Protein AF-A0A914UFA6-F1 (afdb_monomer)

Sequence (244 aa):
MPTHGAMTLAIFHFYELNVLPPEALELIQKAWDRTQDENEIMVDSRSFKIKRHELLQFSELQWLGDEVVDFYLNLIVKRSMNDDSNLPKIFAFPMVFFANLCSGGYEKVKRYTRKEDVFKKEIWLVPILRQKHWTLVTVDFRNQQIDYCDSLMGEYKEVFEILLSYMSSEFKDKKNEDFEINGWTFQHKKNIPTQLNGSDCGIFVCKYAEYVSRRAEFDFDQQDMPHFRKEMVWEILQQRLMNE

Structure (mmCIF, N/CA/C/O backbone):
data_AF-A0A914UFA6-F1
#
_entry.id   AF-A0A914UFA6-F1
#
loop_
_atom_site.group_PDB
_atom_site.id
_atom_site.type_symbol
_atom_site.label_atom_id
_atom_site.label_alt_id
_atom_site.label_comp_id
_atom_site.label_asym_id
_atom_site.label_entity_id
_atom_site.label_seq_id
_atom_site.pdbx_PDB_ins_code
_atom_site.Cartn_x
_atom_site.Cartn_y
_atom_site.Cartn_z
_atom_site.occupancy
_atom_site.B_iso_or_equiv
_atom_site.auth_seq_id
_atom_site.auth_comp_id
_atom_site.auth_asym_id
_atom_site.auth_atom_id
_atom_site.pdbx_PDB_model_num
ATOM 1 N N . MET A 1 1 ? -35.095 -35.020 12.149 1.00 34.06 1 MET A N 1
ATOM 2 C CA . MET A 1 1 ? -33.696 -34.589 11.963 1.00 34.06 1 MET A CA 1
ATOM 3 C C . MET A 1 1 ? -33.442 -34.449 10.471 1.00 34.06 1 MET A C 1
ATOM 5 O O . MET A 1 1 ? -33.487 -35.469 9.796 1.00 34.06 1 MET A O 1
ATOM 9 N N . PRO A 1 2 ? -33.238 -33.241 9.932 1.00 33.75 2 PRO A N 1
ATOM 10 C CA . PRO A 1 2 ? -32.627 -33.068 8.624 1.00 33.75 2 PRO A CA 1
ATOM 11 C C . PRO A 1 2 ? -31.130 -32.803 8.815 1.00 33.75 2 PRO A C 1
ATOM 13 O O . PRO A 1 2 ? -30.720 -31.896 9.541 1.00 33.75 2 PRO A O 1
ATOM 16 N N . THR A 1 3 ? -30.319 -33.650 8.197 1.00 33.78 3 THR A N 1
ATOM 17 C CA . THR A 1 3 ? -28.866 -33.527 8.112 1.00 33.78 3 THR A CA 1
ATOM 18 C C . THR A 1 3 ? -28.495 -32.246 7.375 1.00 33.78 3 THR A C 1
ATOM 20 O O . THR A 1 3 ? -29.018 -31.970 6.296 1.00 33.78 3 THR A O 1
ATOM 23 N N . HIS A 1 4 ? -27.604 -31.466 7.985 1.00 39.00 4 HIS A N 1
ATOM 24 C CA . HIS A 1 4 ? -27.055 -30.238 7.429 1.00 39.00 4 HIS A CA 1
ATOM 25 C C . HIS A 1 4 ? -26.333 -30.550 6.116 1.00 39.00 4 HIS A C 1
ATOM 27 O O . HIS A 1 4 ? -25.342 -31.280 6.105 1.00 39.00 4 HIS A O 1
ATOM 33 N N . GLY A 1 5 ? -26.842 -30.000 5.014 1.00 33.12 5 GLY A N 1
ATOM 34 C CA . GLY A 1 5 ? -26.087 -29.906 3.776 1.00 33.12 5 GLY A CA 1
ATOM 35 C C . GLY A 1 5 ? -24.907 -28.974 4.014 1.00 33.12 5 GLY A C 1
ATOM 36 O O . GLY A 1 5 ? -25.098 -27.793 4.297 1.00 33.12 5 GLY A O 1
ATOM 37 N N . ALA A 1 6 ? -23.696 -29.516 3.944 1.00 37.22 6 ALA A N 1
ATOM 38 C CA . ALA A 1 6 ? -22.494 -28.713 3.848 1.00 37.22 6 ALA A CA 1
ATOM 39 C C . ALA A 1 6 ? -22.600 -27.880 2.563 1.00 37.22 6 ALA A C 1
ATOM 41 O O . ALA A 1 6 ? -22.587 -28.431 1.463 1.00 37.22 6 ALA A O 1
ATOM 42 N N . MET A 1 7 ? -22.747 -26.560 2.700 1.00 33.81 7 MET A N 1
ATOM 43 C CA . MET A 1 7 ? -22.453 -25.650 1.601 1.00 33.81 7 MET A CA 1
ATOM 44 C C . MET A 1 7 ? -20.961 -25.780 1.323 1.00 33.81 7 MET A C 1
ATOM 46 O O . MET A 1 7 ? -20.130 -25.276 2.075 1.00 33.81 7 MET A O 1
ATOM 50 N N . THR A 1 8 ? -20.617 -26.502 0.264 1.00 31.98 8 THR A N 1
ATOM 51 C CA . THR A 1 8 ? -19.299 -26.415 -0.347 1.00 31.98 8 THR A CA 1
ATOM 52 C C . THR A 1 8 ? -19.130 -24.965 -0.789 1.00 31.98 8 THR A C 1
ATOM 54 O O . THR A 1 8 ? -19.770 -24.536 -1.749 1.00 31.98 8 THR A O 1
ATOM 57 N N . LEU A 1 9 ? -18.333 -24.186 -0.050 1.00 36.31 9 LEU A N 1
ATOM 58 C CA . LEU A 1 9 ? -17.834 -22.912 -0.550 1.00 36.31 9 LEU A CA 1
ATOM 59 C C . LEU A 1 9 ? -17.125 -23.221 -1.866 1.00 36.31 9 LEU A C 1
ATOM 61 O O . LEU A 1 9 ? -16.133 -23.950 -1.884 1.00 36.31 9 LEU A O 1
ATOM 65 N N . ALA A 1 10 ? -17.677 -22.725 -2.970 1.00 32.66 10 ALA A N 1
ATOM 66 C CA . ALA A 1 10 ? -16.970 -22.720 -4.233 1.00 32.66 10 ALA A CA 1
ATOM 67 C C . ALA A 1 10 ? -15.665 -21.948 -4.008 1.00 32.66 10 ALA A C 1
ATOM 69 O O . ALA A 1 10 ? -15.689 -20.768 -3.658 1.00 32.66 10 ALA A O 1
ATOM 70 N N . ILE A 1 11 ? -14.539 -22.643 -4.149 1.00 36.78 11 ILE A N 1
ATOM 71 C CA . ILE A 1 11 ? -13.219 -22.026 -4.194 1.00 36.78 11 ILE A CA 1
ATOM 72 C C . ILE A 1 11 ? -13.188 -21.254 -5.511 1.00 36.78 11 ILE A C 1
ATOM 74 O O . ILE A 1 11 ? -12.950 -21.833 -6.569 1.00 36.78 11 ILE A O 1
ATOM 78 N N . PHE A 1 12 ? -13.501 -19.964 -5.463 1.00 34.88 12 PHE A N 1
ATOM 79 C CA . PHE A 1 12 ? -13.221 -19.070 -6.575 1.00 34.88 12 PHE A CA 1
ATOM 80 C C . PHE A 1 12 ? -11.697 -18.942 -6.658 1.00 34.88 12 PHE A C 1
ATOM 82 O O . PHE A 1 12 ? -11.100 -18.251 -5.839 1.00 34.88 12 PHE A O 1
ATOM 89 N N . HIS A 1 13 ? -11.069 -19.665 -7.594 1.00 39.22 13 HIS A N 1
ATOM 90 C CA . HIS A 1 13 ? -9.728 -19.309 -8.062 1.00 39.22 13 HIS A CA 1
ATOM 91 C C . HIS A 1 13 ? -9.869 -17.923 -8.684 1.00 39.22 13 HIS A C 1
ATOM 93 O O . HIS A 1 13 ? -10.661 -17.735 -9.610 1.00 39.22 13 HIS A O 1
ATOM 99 N N . PHE A 1 14 ? -9.223 -16.943 -8.072 1.00 52.16 14 PHE A N 1
ATOM 100 C CA . PHE A 1 14 ? -9.382 -15.549 -8.418 1.00 52.16 14 PHE A CA 1
ATOM 101 C C . PHE A 1 14 ? -8.561 -15.184 -9.661 1.00 52.16 14 PHE A C 1
ATOM 103 O O . PHE A 1 14 ? -8.928 -14.217 -10.322 1.00 52.16 14 PHE A O 1
ATOM 110 N N . TYR A 1 15 ? -7.561 -15.975 -10.070 1.00 53.72 15 TYR A N 1
ATOM 111 C CA . TYR A 1 15 ? -6.794 -15.692 -11.287 1.00 53.72 15 TYR A CA 1
ATOM 112 C C . TYR A 1 15 ? -6.348 -16.950 -12.059 1.00 53.72 15 TYR A C 1
ATOM 114 O O . TYR A 1 15 ? -5.509 -17.721 -11.607 1.00 53.72 15 TYR A O 1
ATOM 122 N N . GLU A 1 16 ? -6.808 -17.099 -13.306 1.00 62.47 16 GLU A N 1
ATOM 123 C CA . GLU A 1 16 ? -5.859 -17.466 -14.365 1.00 62.47 16 GLU A CA 1
ATOM 124 C 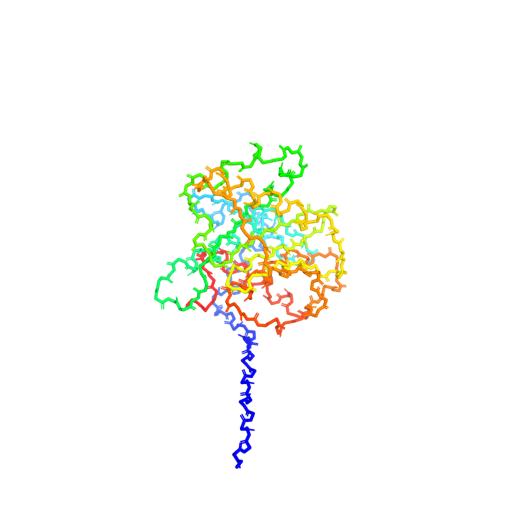C . GLU A 1 16 ? -5.045 -16.196 -14.640 1.00 62.47 16 GLU A C 1
ATOM 126 O O . GLU A 1 16 ? -5.642 -15.123 -14.752 1.00 62.47 16 GLU A O 1
ATOM 131 N N . LEU A 1 17 ? -3.707 -16.279 -14.698 1.00 71.81 17 LEU A N 1
ATOM 132 C CA . LEU A 1 17 ? -2.867 -15.114 -15.001 1.00 71.81 17 LEU A CA 1
ATOM 133 C C . LEU A 1 17 ? -3.447 -14.349 -16.188 1.00 71.81 17 LEU A C 1
ATOM 135 O O . LEU A 1 17 ? -3.697 -14.920 -17.253 1.00 71.81 17 LEU A O 1
ATOM 139 N N . ASN A 1 18 ? -3.643 -13.053 -15.991 1.00 80.38 18 ASN A N 1
ATOM 140 C CA . ASN A 1 18 ? -4.201 -12.195 -17.009 1.00 80.38 18 ASN A CA 1
ATOM 141 C C . ASN A 1 18 ? -3.427 -12.316 -18.311 1.00 80.38 18 ASN A C 1
ATOM 143 O O . ASN A 1 18 ? -2.214 -12.124 -18.366 1.00 80.38 18 ASN A O 1
ATOM 147 N N . VAL A 1 19 ? -4.130 -12.559 -19.408 1.00 86.31 19 VAL A N 1
ATOM 148 C CA . VAL A 1 19 ? -3.485 -12.481 -20.712 1.00 86.31 19 VAL A CA 1
ATOM 149 C C . VAL A 1 19 ? -3.262 -11.006 -21.027 1.00 86.31 19 VAL A C 1
ATOM 151 O O . VAL A 1 19 ? -4.214 -10.260 -21.258 1.00 86.31 19 VAL A O 1
ATOM 154 N N . LEU A 1 20 ? -1.996 -10.581 -21.025 1.00 89.12 20 LEU A N 1
ATOM 155 C CA . LEU A 1 20 ? -1.634 -9.226 -21.433 1.00 89.12 20 LEU A CA 1
ATOM 156 C C . LEU A 1 20 ? -2.132 -8.976 -22.863 1.00 89.12 20 LEU A C 1
ATOM 158 O O . LEU A 1 20 ? -1.935 -9.837 -23.730 1.00 89.12 20 LEU A O 1
ATOM 162 N N . PRO A 1 21 ? -2.749 -7.815 -23.140 1.00 88.81 21 PRO A N 1
ATOM 163 C CA . PRO A 1 21 ? -3.240 -7.533 -24.477 1.00 88.81 21 PRO A CA 1
ATOM 164 C C . PRO A 1 21 ? -2.067 -7.433 -25.469 1.00 88.81 21 PRO A C 1
ATOM 166 O O . PRO A 1 21 ? -0.945 -7.115 -25.058 1.00 88.81 21 PRO A O 1
ATOM 169 N N . PRO A 1 22 ? -2.281 -7.701 -26.770 1.00 87.44 22 PRO A N 1
ATOM 170 C CA . PRO A 1 22 ? -1.200 -7.768 -27.758 1.00 87.44 22 PRO A CA 1
ATOM 171 C C . PRO A 1 22 ? -0.291 -6.529 -27.782 1.00 87.44 22 PRO A C 1
ATOM 173 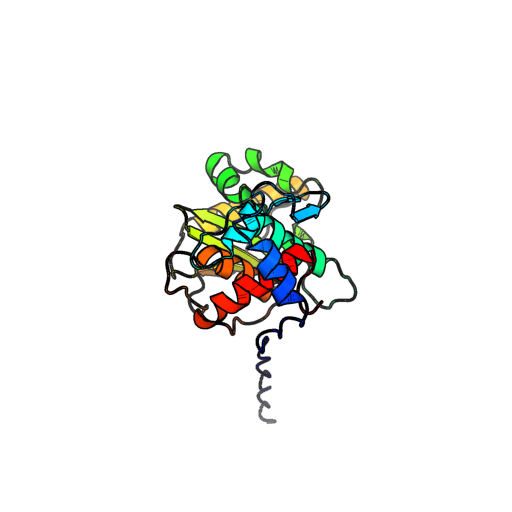O O . PRO A 1 22 ? 0.924 -6.651 -27.936 1.00 87.44 22 PRO A O 1
ATOM 176 N N . GLU A 1 23 ? -0.860 -5.342 -27.572 1.00 89.19 23 GLU A N 1
ATOM 177 C CA . GLU A 1 23 ? -0.146 -4.066 -27.524 1.00 89.19 23 GLU A CA 1
ATOM 178 C C . GLU A 1 23 ? 0.699 -3.862 -26.254 1.00 89.19 23 GLU A C 1
ATOM 180 O O . GLU A 1 23 ? 1.584 -3.002 -26.229 1.00 89.19 23 GLU A O 1
ATOM 185 N N . ALA A 1 24 ? 0.465 -4.641 -25.191 1.00 92.88 24 ALA A N 1
ATOM 186 C CA . ALA A 1 24 ? 1.153 -4.459 -23.917 1.00 92.88 24 ALA A CA 1
ATOM 187 C C . ALA A 1 24 ? 2.659 -4.668 -24.042 1.00 92.88 24 ALA A C 1
ATOM 189 O O . ALA A 1 24 ? 3.437 -3.902 -23.477 1.00 92.88 24 ALA A O 1
ATOM 190 N N . LEU A 1 25 ? 3.078 -5.679 -24.807 1.00 91.00 25 LEU A N 1
ATOM 191 C CA . LEU A 1 25 ? 4.492 -6.004 -24.973 1.00 91.00 25 LEU A CA 1
ATOM 192 C C . LEU A 1 25 ? 5.270 -4.849 -25.607 1.00 91.00 25 LEU A C 1
ATOM 194 O O . LEU A 1 25 ? 6.371 -4.547 -25.153 1.00 91.00 25 LEU A O 1
ATOM 198 N N . GLU A 1 26 ? 4.693 -4.174 -26.603 1.00 93.56 26 GLU A N 1
ATOM 199 C CA . GLU A 1 26 ? 5.330 -3.025 -27.250 1.00 93.56 26 GLU A CA 1
ATOM 200 C C . GLU A 1 26 ? 5.464 -1.844 -26.278 1.00 93.56 26 GLU A C 1
ATOM 202 O O . GLU A 1 26 ? 6.522 -1.218 -26.199 1.00 93.56 26 GLU A O 1
ATOM 207 N N . LEU A 1 27 ? 4.419 -1.557 -25.496 1.00 94.44 27 LEU A N 1
ATOM 208 C CA . LEU A 1 27 ? 4.446 -0.490 -24.492 1.00 94.44 27 LEU A CA 1
ATOM 209 C C . LEU A 1 27 ? 5.474 -0.760 -23.389 1.00 94.44 27 LEU A C 1
ATOM 211 O O . LEU A 1 27 ? 6.229 0.138 -23.022 1.00 94.44 27 LEU A O 1
ATOM 215 N N . ILE A 1 28 ? 5.539 -1.998 -22.897 1.00 95.38 28 ILE A N 1
ATOM 216 C CA . ILE A 1 28 ? 6.499 -2.412 -21.869 1.00 95.38 28 ILE A CA 1
ATOM 217 C C . ILE A 1 28 ? 7.928 -2.333 -22.414 1.00 95.38 28 ILE A C 1
ATOM 219 O O . ILE A 1 28 ? 8.806 -1.795 -21.745 1.00 95.38 28 ILE A O 1
ATOM 223 N N . GLN A 1 29 ? 8.170 -2.812 -23.638 1.00 94.31 29 GLN A N 1
ATOM 224 C CA . GLN A 1 29 ? 9.483 -2.705 -24.282 1.00 94.31 29 GLN A CA 1
ATOM 225 C C . GLN A 1 29 ? 9.913 -1.250 -24.436 1.00 94.31 29 GLN A C 1
ATOM 227 O O . GLN A 1 29 ? 11.046 -0.918 -24.096 1.00 94.31 29 GLN A O 1
ATOM 232 N N . LYS A 1 30 ? 9.002 -0.372 -24.875 1.00 95.00 30 LYS A N 1
ATOM 233 C CA . LYS A 1 30 ? 9.269 1.067 -24.934 1.00 95.00 30 LYS A CA 1
ATOM 234 C C . LYS A 1 30 ? 9.588 1.619 -23.558 1.00 95.00 30 LYS A C 1
ATOM 236 O O . LYS A 1 30 ? 10.552 2.358 -23.451 1.00 95.00 30 LYS A O 1
ATOM 241 N N . ALA A 1 31 ? 8.830 1.272 -22.517 1.00 95.38 31 ALA A N 1
ATOM 242 C CA . ALA A 1 31 ? 9.068 1.736 -21.149 1.00 95.38 31 ALA A CA 1
ATOM 243 C C . ALA A 1 31 ? 10.414 1.259 -20.575 1.00 95.38 31 ALA A C 1
ATOM 245 O O . ALA A 1 31 ? 11.058 1.999 -19.835 1.00 95.38 31 ALA A O 1
ATOM 246 N N . TRP A 1 32 ? 10.867 0.063 -20.954 1.00 95.62 32 TRP A N 1
ATOM 247 C CA . TRP A 1 32 ? 12.132 -0.526 -20.508 1.00 95.62 32 TRP A CA 1
ATOM 248 C C . TRP A 1 32 ? 13.333 -0.241 -21.415 1.00 95.62 32 TRP A C 1
ATOM 250 O O . TRP A 1 32 ? 14.420 -0.773 -21.173 1.00 95.62 32 TRP A O 1
ATOM 260 N N . ASP A 1 33 ? 13.176 0.602 -22.435 1.00 95.50 33 ASP A N 1
ATOM 261 C CA . ASP A 1 33 ? 14.285 1.006 -23.292 1.00 95.50 33 ASP A CA 1
ATOM 262 C C . ASP A 1 33 ? 15.265 1.911 -22.526 1.00 95.50 33 ASP A C 1
ATOM 264 O O . ASP A 1 33 ? 15.040 3.108 -22.342 1.00 95.50 33 ASP A O 1
ATOM 268 N N . ARG A 1 34 ? 16.382 1.314 -22.096 1.00 94.12 34 ARG A N 1
ATOM 269 C CA . ARG A 1 34 ? 17.484 1.975 -21.376 1.00 94.12 34 ARG A CA 1
ATOM 270 C C . ARG A 1 34 ? 18.299 2.937 -22.249 1.00 94.12 34 ARG A C 1
ATOM 272 O O . ARG A 1 34 ? 19.211 3.577 -21.740 1.00 94.12 34 ARG A O 1
ATOM 279 N N . THR A 1 35 ? 18.028 3.008 -23.553 1.00 96.56 35 THR A N 1
ATOM 280 C CA . THR A 1 35 ? 18.690 3.963 -24.457 1.00 96.56 35 THR A CA 1
ATOM 281 C C . THR A 1 35 ? 17.990 5.324 -24.500 1.00 96.56 35 THR A C 1
ATOM 283 O O . THR A 1 35 ? 18.579 6.291 -24.983 1.00 96.56 35 THR A O 1
ATOM 286 N N . GLN A 1 36 ? 16.762 5.410 -23.979 1.00 97.00 36 GLN A N 1
ATOM 287 C CA . GLN A 1 36 ? 15.980 6.645 -23.888 1.00 97.00 36 GLN A CA 1
ATOM 288 C C . GLN A 1 36 ? 16.267 7.410 -22.584 1.00 97.00 36 GLN A C 1
ATOM 290 O O . GLN A 1 36 ? 16.898 6.889 -21.665 1.00 97.00 36 GLN A O 1
ATOM 295 N N . ASP A 1 37 ? 15.777 8.651 -22.488 1.00 97.25 37 ASP A N 1
ATOM 296 C CA . ASP A 1 37 ? 15.926 9.478 -21.284 1.00 97.25 37 ASP A CA 1
ATOM 297 C C . ASP A 1 37 ? 15.161 8.879 -20.093 1.00 97.25 37 ASP A C 1
ATOM 299 O O . ASP A 1 37 ? 13.931 8.801 -20.086 1.00 97.25 37 ASP A O 1
ATOM 303 N N . GLU A 1 38 ? 15.894 8.486 -19.052 1.00 96.25 38 GLU A N 1
ATOM 304 C CA . GLU A 1 38 ? 15.333 7.944 -17.812 1.00 96.25 38 GLU A CA 1
ATOM 305 C C . GLU A 1 38 ? 14.451 8.954 -17.049 1.00 96.25 38 GLU A C 1
ATOM 307 O O . GLU A 1 38 ? 13.616 8.551 -16.237 1.00 96.25 38 GLU A O 1
ATOM 312 N N . ASN A 1 39 ? 14.589 10.259 -17.318 1.00 96.88 39 ASN A N 1
ATOM 313 C CA . ASN A 1 39 ? 13.777 11.312 -16.701 1.00 96.88 39 ASN A CA 1
ATOM 314 C C . ASN A 1 39 ? 12.499 11.654 -17.477 1.00 96.88 39 ASN A C 1
ATOM 316 O O . ASN A 1 39 ? 11.726 12.501 -17.016 1.00 96.88 39 ASN A O 1
ATOM 320 N N . GLU A 1 40 ? 12.267 11.022 -18.629 1.00 97.50 40 GLU A N 1
ATOM 321 C CA . GLU A 1 40 ? 11.051 11.208 -19.415 1.00 97.50 40 GLU A CA 1
ATOM 322 C C . GLU A 1 40 ? 9.818 10.841 -18.584 1.00 97.50 40 GLU A C 1
ATOM 324 O O . GLU A 1 40 ? 9.745 9.747 -18.027 1.00 97.50 40 GLU A O 1
ATOM 329 N N . ILE A 1 41 ? 8.839 11.748 -18.511 1.00 97.19 41 ILE A N 1
ATOM 330 C CA . ILE A 1 41 ? 7.568 11.500 -17.824 1.00 97.19 41 ILE A CA 1
ATOM 331 C C . ILE A 1 41 ? 6.730 10.555 -18.689 1.00 97.19 41 ILE A C 1
ATOM 333 O O . ILE A 1 41 ? 6.228 10.947 -19.739 1.00 97.19 41 ILE A O 1
ATOM 337 N N . MET A 1 42 ? 6.556 9.324 -18.215 1.00 97.25 42 MET A N 1
ATOM 338 C CA . MET A 1 42 ? 5.791 8.273 -18.891 1.00 97.25 42 MET A CA 1
ATOM 339 C C . MET A 1 42 ? 4.309 8.319 -18.511 1.00 97.25 42 MET A C 1
ATOM 341 O O . MET A 1 42 ? 3.444 7.968 -19.309 1.00 97.25 42 MET A O 1
ATOM 345 N N . VAL A 1 43 ? 4.015 8.767 -17.288 1.00 96.81 43 VAL A N 1
ATOM 346 C CA . VAL A 1 43 ? 2.659 8.975 -16.777 1.00 96.81 43 VAL A CA 1
ATOM 347 C C . VAL A 1 43 ? 2.608 10.315 -16.060 1.00 96.81 43 VAL A C 1
ATOM 349 O O . VAL A 1 43 ? 3.324 10.526 -15.084 1.00 96.81 43 VAL A O 1
ATOM 352 N N . ASP A 1 44 ? 1.723 11.203 -16.509 1.00 94.94 44 ASP A N 1
ATOM 353 C CA . ASP A 1 44 ? 1.384 12.439 -15.799 1.00 94.94 44 ASP A CA 1
ATOM 354 C C . ASP A 1 44 ? -0.069 12.345 -15.324 1.00 94.94 44 ASP A C 1
ATOM 356 O O . ASP A 1 44 ? -1.020 12.463 -16.102 1.00 94.94 44 ASP A O 1
ATOM 360 N N . SER A 1 45 ? -0.239 12.068 -14.033 1.00 89.12 45 SER A N 1
ATOM 361 C CA . SER A 1 45 ? -1.531 12.128 -13.357 1.00 89.12 45 SER A CA 1
ATOM 362 C C . SER A 1 45 ? -1.570 13.370 -12.464 1.00 89.12 45 SER A C 1
ATOM 364 O O . SER A 1 45 ? -0.538 13.899 -12.061 1.00 89.12 45 SER A O 1
ATOM 366 N N . ARG A 1 46 ? -2.765 13.824 -12.060 1.00 82.25 46 ARG A N 1
ATOM 367 C CA . ARG A 1 46 ? -2.914 15.031 -11.215 1.00 82.25 46 ARG A CA 1
ATOM 368 C C . ARG A 1 46 ? -2.077 15.013 -9.924 1.00 82.25 46 ARG A C 1
ATOM 370 O O . ARG A 1 46 ? -1.888 16.072 -9.331 1.00 82.25 46 ARG A O 1
ATOM 377 N N . SER A 1 47 ? -1.654 13.843 -9.443 1.00 87.06 47 SER A N 1
ATOM 378 C CA . SER A 1 47 ? -0.949 13.686 -8.164 1.00 87.06 47 SER A CA 1
ATOM 379 C C . SER A 1 47 ? 0.369 12.914 -8.248 1.00 87.06 47 SER A C 1
ATOM 381 O O . SER A 1 47 ? 1.097 12.920 -7.263 1.00 87.06 47 SER A O 1
ATOM 383 N N . PHE A 1 48 ? 0.698 12.311 -9.394 1.00 92.00 48 PHE A N 1
ATOM 384 C CA . PHE A 1 48 ? 1.898 11.487 -9.580 1.00 92.00 48 PHE A CA 1
ATOM 385 C C . PHE A 1 48 ? 2.506 11.715 -10.954 1.00 92.00 48 PHE A C 1
ATOM 387 O O . PHE A 1 48 ? 1.763 11.857 -11.931 1.00 92.00 48 PHE A O 1
ATOM 394 N N . LYS A 1 49 ? 3.838 11.684 -11.025 1.00 95.56 49 LYS A N 1
ATOM 395 C CA . LYS A 1 49 ? 4.592 11.811 -12.270 1.00 95.56 49 LYS A CA 1
ATOM 396 C C . LYS A 1 49 ? 5.583 10.665 -12.374 1.00 95.56 49 LYS A C 1
ATOM 398 O O . LYS A 1 49 ? 6.735 10.811 -11.991 1.00 95.56 49 LYS A O 1
ATOM 403 N N . ILE A 1 50 ? 5.131 9.551 -12.937 1.00 97.44 50 ILE A N 1
ATOM 404 C CA . ILE A 1 50 ? 5.980 8.374 -13.117 1.00 97.44 50 ILE A CA 1
ATOM 405 C C . ILE A 1 50 ? 6.867 8.616 -14.328 1.00 97.44 50 ILE A C 1
ATOM 407 O O . ILE A 1 50 ? 6.360 8.800 -15.441 1.00 97.44 50 ILE A O 1
ATOM 411 N N . LYS A 1 51 ? 8.182 8.621 -14.129 1.00 97.31 51 LYS A N 1
ATOM 412 C CA . LYS A 1 51 ? 9.141 8.691 -15.224 1.00 97.31 51 LYS A CA 1
ATOM 413 C C . LYS A 1 51 ? 9.570 7.290 -15.651 1.00 97.31 51 LYS A C 1
ATOM 415 O O . LYS A 1 51 ? 9.141 6.254 -15.135 1.00 97.31 51 LYS A O 1
ATOM 420 N N . ARG A 1 52 ? 10.411 7.252 -16.675 1.00 97.44 52 ARG A N 1
ATOM 421 C CA . ARG A 1 52 ? 10.984 6.019 -17.205 1.00 97.44 52 ARG A CA 1
ATOM 422 C C . ARG A 1 52 ? 11.817 5.276 -16.163 1.00 97.44 52 ARG A C 1
ATOM 424 O O . ARG A 1 52 ? 11.732 4.050 -16.104 1.00 97.44 52 ARG A O 1
ATOM 431 N N . HIS A 1 53 ? 12.581 5.982 -15.328 1.00 95.69 53 HIS A N 1
ATOM 432 C CA . HIS A 1 53 ? 13.416 5.347 -14.305 1.00 95.69 53 HIS A CA 1
ATOM 433 C C . HIS A 1 53 ? 12.611 4.506 -13.308 1.00 95.69 53 HIS A C 1
ATOM 435 O O . HIS A 1 53 ? 13.075 3.454 -12.877 1.00 95.69 53 HIS A O 1
ATOM 441 N N . GLU A 1 54 ? 11.398 4.928 -12.959 1.00 96.62 54 GLU A N 1
ATOM 442 C CA . GLU A 1 54 ? 10.471 4.176 -12.121 1.00 96.62 54 GLU A CA 1
ATOM 443 C C . GLU A 1 54 ? 9.984 2.910 -12.827 1.00 96.62 54 GLU A C 1
ATOM 445 O O . GLU A 1 54 ? 9.990 1.831 -12.239 1.00 96.62 54 GLU A O 1
ATOM 450 N N . LEU A 1 55 ? 9.623 3.002 -14.111 1.00 96.88 55 LEU A N 1
ATOM 451 C CA . LEU A 1 55 ? 9.187 1.832 -14.881 1.00 96.88 55 LEU A CA 1
ATOM 452 C C . LEU A 1 55 ? 10.322 0.822 -15.086 1.00 96.88 55 LEU A C 1
ATOM 454 O O . LEU A 1 55 ? 10.082 -0.387 -15.086 1.00 96.88 55 LEU A O 1
ATOM 458 N N . LEU A 1 56 ? 11.568 1.288 -15.187 1.00 96.00 56 LEU A N 1
ATOM 459 C CA . LEU A 1 56 ? 12.754 0.433 -15.250 1.00 96.00 56 LEU A CA 1
ATOM 460 C C . LEU A 1 56 ? 12.955 -0.412 -13.978 1.00 96.00 56 LEU A C 1
ATOM 462 O O . LEU A 1 56 ? 13.565 -1.477 -14.069 1.00 96.00 56 LEU A O 1
ATOM 466 N N . GLN A 1 57 ? 12.405 -0.023 -12.823 1.00 94.62 57 GLN A N 1
ATOM 467 C CA . GLN A 1 57 ? 12.451 -0.823 -11.581 1.00 94.62 57 GLN A CA 1
ATOM 468 C C . GLN A 1 57 ? 11.601 -2.100 -11.654 1.00 94.62 57 GLN A C 1
ATOM 470 O O . GLN A 1 57 ? 11.768 -3.025 -10.857 1.00 94.62 57 GLN A O 1
ATOM 475 N N . PHE A 1 58 ? 10.693 -2.183 -12.625 1.00 94.12 58 PHE A N 1
ATOM 476 C CA . PHE A 1 58 ? 9.953 -3.409 -12.895 1.00 94.12 58 PHE A CA 1
ATOM 477 C C . PHE A 1 58 ? 10.753 -4.386 -13.758 1.00 94.12 58 PHE A C 1
ATOM 479 O O . PHE A 1 58 ? 10.454 -5.581 -13.728 1.00 94.12 58 PHE A O 1
ATOM 486 N N . SER A 1 59 ? 11.799 -3.920 -14.455 1.00 89.19 59 SER A N 1
ATOM 487 C CA . SER A 1 59 ? 12.740 -4.813 -15.137 1.00 89.19 59 SER A CA 1
ATOM 488 C C . SER A 1 59 ? 13.512 -5.665 -14.118 1.00 89.19 59 SER A C 1
ATOM 490 O O . SER A 1 59 ? 13.680 -5.281 -12.961 1.00 89.19 59 SER A O 1
ATOM 492 N N . GLU A 1 60 ? 13.902 -6.865 -14.539 1.00 76.94 60 GLU A N 1
ATOM 493 C CA . GLU A 1 60 ? 14.299 -8.002 -13.699 1.00 76.94 60 GLU A CA 1
ATOM 494 C C . GLU A 1 60 ? 15.082 -7.671 -12.410 1.00 76.94 60 GLU A C 1
ATOM 496 O O . GLU A 1 60 ? 16.108 -6.987 -12.413 1.00 76.94 60 GLU A O 1
ATOM 501 N N . LEU A 1 61 ? 14.602 -8.249 -11.299 1.00 80.06 61 LEU A N 1
ATOM 502 C CA . LEU A 1 61 ? 15.233 -8.279 -9.972 1.00 80.06 61 LEU A CA 1
ATOM 503 C C . LEU A 1 61 ? 15.556 -6.912 -9.339 1.00 80.06 61 LEU A C 1
ATOM 505 O O . LEU A 1 61 ? 16.300 -6.867 -8.359 1.00 80.06 61 LEU A O 1
ATOM 509 N N . GLN A 1 62 ? 14.984 -5.814 -9.836 1.00 89.50 62 GLN A N 1
ATOM 510 C CA . GLN A 1 62 ? 15.114 -4.498 -9.209 1.00 89.50 62 GLN A CA 1
ATOM 511 C C . GLN A 1 62 ? 14.085 -4.285 -8.092 1.00 89.50 62 GLN A C 1
ATOM 513 O O . GLN A 1 62 ? 13.001 -4.878 -8.085 1.00 89.50 62 GLN A O 1
ATOM 518 N N . TRP A 1 63 ? 14.447 -3.429 -7.135 1.00 91.44 63 TRP A N 1
ATOM 519 C CA . TRP A 1 63 ? 13.563 -2.993 -6.056 1.00 91.44 63 TRP A CA 1
ATOM 520 C C . TRP A 1 63 ? 12.636 -1.893 -6.539 1.00 91.44 63 TRP A C 1
ATOM 522 O O . TRP A 1 63 ? 13.084 -0.949 -7.188 1.00 91.44 63 TRP A O 1
ATOM 532 N N . LEU A 1 64 ? 11.367 -1.989 -6.154 1.00 94.31 64 LEU A N 1
ATOM 533 C CA . LEU A 1 64 ? 10.419 -0.906 -6.360 1.00 94.31 64 LEU A CA 1
ATOM 534 C C . LEU A 1 64 ? 10.674 0.236 -5.372 1.00 94.31 64 LEU A C 1
ATOM 536 O O . LEU A 1 64 ? 10.862 0.010 -4.171 1.00 94.31 64 LEU A O 1
ATOM 540 N N . GLY A 1 65 ? 10.654 1.456 -5.900 1.00 93.00 65 GLY A N 1
ATOM 541 C CA . GLY A 1 65 ? 10.647 2.697 -5.141 1.00 93.00 65 GLY A CA 1
ATOM 542 C C . GLY A 1 65 ? 9.286 2.999 -4.517 1.00 93.00 65 GLY A C 1
ATOM 543 O O . GLY A 1 65 ? 8.282 2.339 -4.777 1.00 93.00 65 GLY A O 1
ATOM 544 N N . ASP A 1 66 ? 9.265 4.028 -3.681 1.00 92.38 66 ASP A N 1
ATOM 545 C CA . ASP A 1 66 ? 8.068 4.550 -3.026 1.00 92.38 66 ASP A CA 1
ATOM 546 C C . ASP A 1 66 ? 7.023 5.071 -4.018 1.00 92.38 66 ASP A C 1
ATOM 548 O O . ASP A 1 66 ? 5.854 4.706 -3.909 1.00 92.38 66 ASP A O 1
ATOM 552 N N . GLU A 1 67 ? 7.439 5.860 -5.012 1.00 93.50 67 GLU A N 1
ATOM 553 C CA . GLU A 1 67 ? 6.516 6.511 -5.951 1.00 93.50 67 GLU A CA 1
ATOM 554 C C . GLU A 1 67 ? 5.660 5.507 -6.745 1.00 93.50 67 GLU A C 1
ATOM 556 O O . GLU A 1 67 ? 4.457 5.715 -6.913 1.00 93.50 67 GLU A O 1
ATOM 561 N N . VAL A 1 68 ? 6.234 4.374 -7.166 1.00 94.94 68 VAL A N 1
ATOM 562 C CA . VAL A 1 68 ? 5.495 3.338 -7.911 1.00 94.94 68 VAL A CA 1
ATOM 563 C C . VAL A 1 68 ? 4.548 2.532 -7.033 1.00 94.94 68 VAL A C 1
ATOM 565 O O . VAL A 1 68 ? 3.456 2.193 -7.487 1.00 94.94 68 VAL A O 1
ATOM 568 N N . VAL A 1 69 ? 4.929 2.248 -5.783 1.00 97.19 69 VAL A N 1
ATOM 569 C CA . VAL A 1 69 ? 4.054 1.553 -4.828 1.00 97.19 69 VAL A CA 1
ATOM 570 C C . VAL A 1 69 ? 2.868 2.451 -4.483 1.00 97.19 69 VAL A C 1
ATOM 572 O O . VAL A 1 69 ? 1.723 2.020 -4.610 1.00 97.19 69 VAL A O 1
ATOM 575 N N . ASP A 1 70 ? 3.117 3.717 -4.135 1.00 96.88 70 ASP A N 1
ATOM 576 C CA . ASP A 1 70 ? 2.052 4.677 -3.829 1.00 96.88 70 ASP A CA 1
ATOM 577 C C . ASP A 1 70 ? 1.122 4.886 -5.034 1.00 96.88 70 ASP A C 1
ATOM 579 O O . ASP A 1 70 ? -0.104 4.900 -4.874 1.00 96.88 70 ASP A O 1
ATOM 583 N N . PHE A 1 71 ? 1.670 4.995 -6.249 1.00 97.56 71 PHE A N 1
ATOM 584 C CA . PHE A 1 71 ? 0.861 5.124 -7.459 1.00 97.56 71 PHE A CA 1
ATOM 585 C C . PHE A 1 71 ? -0.007 3.887 -7.710 1.00 97.56 71 PHE A C 1
ATOM 587 O O . PHE A 1 71 ? -1.204 4.022 -7.971 1.00 97.56 71 PHE A O 1
ATOM 594 N N . TYR A 1 72 ? 0.552 2.682 -7.570 1.00 98.06 72 TYR A N 1
ATOM 595 C CA . TYR A 1 72 ? -0.192 1.441 -7.774 1.00 98.06 72 TYR A CA 1
ATOM 596 C C . TYR A 1 72 ? -1.339 1.277 -6.769 1.00 98.06 72 TYR A C 1
ATOM 598 O O . TYR A 1 72 ? -2.470 0.965 -7.148 1.00 98.06 72 TYR A O 1
ATOM 606 N N . LEU A 1 73 ? -1.101 1.581 -5.488 1.00 98.06 73 LEU A N 1
ATOM 607 C CA . LEU A 1 73 ? -2.167 1.588 -4.484 1.00 98.06 73 LEU A CA 1
ATOM 608 C C . LEU A 1 73 ? -3.257 2.626 -4.805 1.00 98.06 73 LEU A C 1
ATOM 610 O O . LEU A 1 73 ? -4.434 2.388 -4.534 1.00 98.06 73 LEU A O 1
ATOM 614 N N . ASN A 1 74 ? -2.906 3.749 -5.441 1.00 96.88 74 ASN A N 1
ATOM 615 C CA . ASN A 1 74 ? -3.893 4.719 -5.921 1.00 96.88 74 ASN A CA 1
ATOM 616 C C . ASN A 1 74 ? -4.721 4.203 -7.108 1.00 96.88 74 ASN A C 1
ATOM 618 O O . ASN A 1 74 ? -5.893 4.569 -7.210 1.00 96.88 74 ASN A O 1
ATOM 622 N N . LEU A 1 75 ? -4.185 3.322 -7.961 1.00 97.19 75 LEU A N 1
ATOM 623 C CA . LEU A 1 75 ? -4.989 2.629 -8.979 1.00 97.19 75 LEU A CA 1
ATOM 624 C C . LEU A 1 75 ? -6.044 1.721 -8.327 1.00 97.19 75 LEU A C 1
ATOM 626 O O . LEU A 1 75 ? -7.205 1.745 -8.735 1.00 97.19 75 LEU A O 1
ATOM 630 N N . ILE A 1 76 ? -5.679 0.999 -7.260 1.00 97.50 76 ILE A N 1
ATOM 631 C CA . ILE A 1 76 ? -6.618 0.184 -6.467 1.00 97.50 76 ILE A CA 1
ATOM 632 C C . ILE A 1 76 ? -7.714 1.060 -5.844 1.00 97.50 76 ILE A C 1
ATOM 634 O O . ILE A 1 76 ? -8.903 0.740 -5.941 1.00 97.50 76 ILE A O 1
ATOM 638 N N . VAL A 1 77 ? -7.333 2.191 -5.242 1.00 96.44 77 VAL A N 1
ATOM 639 C CA . VAL A 1 77 ? -8.288 3.157 -4.680 1.00 96.44 77 VAL A CA 1
ATOM 640 C C . VAL A 1 77 ? -9.225 3.687 -5.767 1.00 96.44 77 VAL A C 1
ATOM 642 O O . VAL A 1 77 ? -10.440 3.652 -5.573 1.00 96.44 77 VAL A O 1
ATOM 645 N N . LYS A 1 78 ? -8.693 4.105 -6.923 1.00 94.94 78 LYS A N 1
ATOM 646 C CA . LYS A 1 78 ? -9.477 4.589 -8.069 1.00 94.94 78 LYS A CA 1
ATOM 647 C C . LYS A 1 78 ? -10.488 3.544 -8.546 1.00 94.94 78 LYS A C 1
ATOM 649 O O . LYS A 1 78 ? -11.656 3.886 -8.699 1.00 94.94 78 LYS A O 1
ATOM 654 N N . ARG A 1 79 ? -10.082 2.278 -8.703 1.00 95.00 79 ARG A N 1
ATOM 655 C CA . ARG A 1 79 ? -10.998 1.180 -9.059 1.00 95.00 79 ARG A CA 1
ATOM 656 C C . ARG A 1 79 ? -12.120 1.037 -8.029 1.00 95.00 79 ARG A C 1
ATOM 658 O O . ARG A 1 79 ? -13.284 0.921 -8.394 1.00 95.00 79 ARG A O 1
ATOM 665 N N . SER A 1 80 ? -11.791 1.099 -6.737 1.00 94.81 80 SER A N 1
ATOM 666 C CA . SER A 1 80 ? -12.787 0.968 -5.661 1.00 94.81 80 SER A CA 1
ATOM 667 C C . SER A 1 80 ? -13.818 2.103 -5.613 1.00 94.81 80 SER A C 1
ATOM 669 O O . SER A 1 80 ? -14.876 1.962 -5.001 1.00 94.81 80 SER A O 1
ATOM 671 N N . MET A 1 81 ? -13.546 3.245 -6.253 1.00 91.44 81 MET A N 1
ATOM 672 C CA . MET A 1 81 ? -14.501 4.353 -6.335 1.00 91.44 81 MET A CA 1
ATOM 673 C C . MET A 1 81 ? -15.649 4.075 -7.309 1.00 91.44 81 MET A C 1
ATOM 675 O O . MET A 1 81 ? -16.644 4.786 -7.247 1.00 91.44 81 MET A O 1
ATOM 679 N N . ASN A 1 82 ? -15.557 3.049 -8.161 1.00 88.50 82 ASN A N 1
ATOM 680 C CA . ASN A 1 82 ? -16.666 2.662 -9.024 1.00 88.50 82 ASN A CA 1
ATOM 681 C C . ASN A 1 82 ? -17.825 2.091 -8.183 1.00 88.50 82 ASN A C 1
ATOM 683 O O . ASN A 1 82 ? -17.697 1.024 -7.576 1.00 88.50 82 ASN A O 1
ATOM 687 N N . ASP A 1 83 ? -18.937 2.822 -8.112 1.00 77.31 83 ASP A N 1
ATOM 688 C CA . ASP A 1 83 ? -20.120 2.449 -7.326 1.00 77.31 83 ASP A CA 1
ATOM 689 C C . ASP A 1 83 ? -20.916 1.292 -7.942 1.00 77.31 83 ASP A C 1
ATOM 691 O O . ASP A 1 83 ? -21.635 0.609 -7.218 1.00 77.31 83 ASP A O 1
ATOM 695 N N . ASP A 1 84 ? -20.722 1.005 -9.233 1.00 75.44 84 ASP A N 1
ATOM 696 C CA . ASP A 1 84 ? -21.343 -0.146 -9.901 1.00 75.44 84 ASP A CA 1
ATOM 697 C C . ASP A 1 84 ? -20.629 -1.471 -9.573 1.00 75.44 84 ASP A C 1
ATOM 699 O O . ASP A 1 84 ? -21.113 -2.555 -9.908 1.00 75.44 84 ASP A O 1
ATOM 703 N N . SER A 1 85 ? -19.474 -1.408 -8.901 1.00 78.12 85 SER A N 1
ATOM 704 C CA . SER A 1 85 ? -18.735 -2.592 -8.467 1.00 78.12 85 SER A CA 1
ATOM 705 C C . SER A 1 85 ? -19.169 -3.030 -7.063 1.00 78.12 85 SER A C 1
ATOM 707 O O . SER A 1 85 ? -19.214 -2.229 -6.133 1.00 78.12 85 SER A O 1
ATOM 709 N N . ASN A 1 86 ? -19.404 -4.332 -6.864 1.00 87.25 86 ASN A N 1
ATOM 710 C CA . ASN A 1 86 ? -19.614 -4.937 -5.534 1.00 87.25 86 ASN A CA 1
ATOM 711 C C . ASN A 1 86 ? -18.304 -5.053 -4.718 1.00 87.25 86 ASN A C 1
ATOM 713 O O . ASN A 1 86 ? -18.171 -5.929 -3.860 1.00 87.25 86 ASN A O 1
ATOM 717 N N . LEU A 1 87 ? -17.306 -4.220 -5.021 1.00 93.31 87 LEU A N 1
ATOM 718 C CA . LEU A 1 87 ? -15.982 -4.287 -4.418 1.00 93.31 87 LEU A CA 1
ATOM 719 C C . LEU A 1 87 ? -15.894 -3.410 -3.161 1.00 93.31 87 LEU A C 1
ATOM 721 O O . LEU A 1 87 ? -16.533 -2.357 -3.101 1.00 93.31 87 LEU A O 1
ATOM 725 N N . PRO A 1 88 ? -15.060 -3.801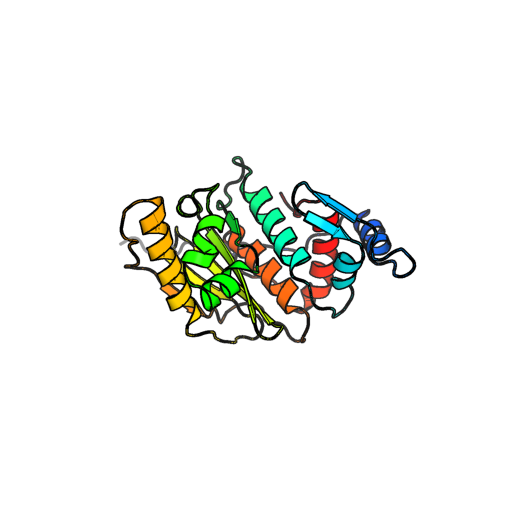 -2.179 1.00 95.88 88 PRO A N 1
ATOM 726 C CA . PRO A 1 88 ? -14.837 -3.000 -0.988 1.00 95.88 88 PRO A CA 1
ATOM 727 C C . PRO A 1 88 ? -14.356 -1.586 -1.311 1.00 95.88 88 PRO A C 1
ATOM 729 O O . PRO A 1 88 ? -13.469 -1.403 -2.147 1.00 95.88 88 PRO A O 1
ATOM 732 N N . LYS A 1 89 ? -14.868 -0.580 -0.595 1.00 97.19 89 LYS A N 1
ATOM 733 C CA . LYS A 1 89 ? -14.310 0.781 -0.670 1.00 97.19 89 LYS A CA 1
ATOM 734 C C . LYS A 1 89 ? -12.957 0.842 0.041 1.00 97.19 89 LYS A C 1
ATOM 736 O O . LYS A 1 89 ? -12.868 0.530 1.230 1.00 97.19 89 LYS A O 1
ATOM 741 N N . ILE A 1 90 ? -11.921 1.292 -0.669 1.00 98.12 90 ILE A N 1
ATOM 742 C CA . ILE A 1 90 ? -10.530 1.251 -0.199 1.00 98.12 90 ILE A CA 1
ATOM 743 C C . ILE A 1 90 ? -10.025 2.643 0.178 1.00 98.12 90 ILE A C 1
ATOM 745 O O . ILE A 1 90 ? -10.371 3.642 -0.457 1.00 98.12 90 ILE A O 1
ATOM 749 N N . PHE A 1 91 ? -9.159 2.695 1.187 1.00 98.38 91 PHE A N 1
ATOM 750 C CA . PHE A 1 91 ? -8.257 3.816 1.426 1.00 98.38 91 PHE A CA 1
ATOM 751 C C . PHE A 1 91 ? -6.823 3.317 1.537 1.00 98.38 91 PHE A C 1
ATOM 753 O O . PHE A 1 91 ? -6.546 2.390 2.293 1.00 98.38 91 PHE A O 1
ATOM 760 N N . ALA A 1 92 ? -5.909 3.932 0.795 1.00 98.38 92 ALA A N 1
ATOM 761 C CA . ALA A 1 92 ? -4.490 3.628 0.876 1.00 98.38 92 ALA A CA 1
ATOM 762 C C . ALA A 1 92 ? -3.749 4.802 1.512 1.00 98.38 92 ALA A C 1
ATOM 764 O O . ALA A 1 92 ? -3.855 5.940 1.052 1.00 98.38 92 ALA A O 1
ATOM 765 N N . PHE A 1 93 ? -2.994 4.523 2.569 1.00 98.25 93 PHE A N 1
ATOM 766 C CA . PHE A 1 93 ? -2.079 5.500 3.135 1.00 98.25 93 PHE A CA 1
ATOM 767 C C . PHE A 1 93 ? -0.823 5.593 2.259 1.00 98.25 93 PHE A C 1
ATOM 769 O O . PHE A 1 93 ? -0.337 4.562 1.795 1.00 98.25 93 PHE A O 1
ATOM 776 N N . PRO A 1 94 ? -0.264 6.799 2.055 1.00 96.06 94 PRO A N 1
ATOM 777 C CA . PRO A 1 94 ? 1.025 6.937 1.384 1.00 96.06 94 PRO A CA 1
ATOM 778 C C . PRO A 1 94 ? 2.121 6.279 2.226 1.00 96.06 94 PRO A C 1
ATOM 780 O O . PRO A 1 94 ? 2.058 6.311 3.458 1.00 96.06 94 PRO A O 1
ATOM 783 N N . MET A 1 95 ? 3.164 5.745 1.599 1.00 94.06 95 MET A N 1
ATOM 784 C CA . MET A 1 95 ? 4.180 4.936 2.284 1.00 94.06 95 MET A CA 1
ATOM 785 C C . MET A 1 95 ? 4.910 5.652 3.426 1.00 94.06 95 MET A C 1
ATOM 787 O O . MET A 1 95 ? 5.305 5.037 4.420 1.00 94.06 95 MET A O 1
ATOM 791 N N . VAL A 1 96 ? 5.022 6.978 3.343 1.00 95.81 96 VAL A N 1
ATOM 792 C CA . VAL A 1 96 ? 5.640 7.803 4.388 1.00 95.81 96 VAL A CA 1
ATOM 793 C C . VAL A 1 96 ? 4.791 7.894 5.659 1.00 95.81 96 VAL A C 1
ATOM 795 O O . VAL A 1 96 ? 5.301 8.309 6.702 1.00 95.81 96 VAL A O 1
ATOM 798 N N . PHE A 1 97 ? 3.506 7.528 5.602 1.00 98.25 97 PHE A N 1
ATOM 799 C CA . PHE A 1 97 ? 2.566 7.634 6.718 1.00 98.25 97 PHE A CA 1
ATOM 800 C C . PHE A 1 97 ? 3.062 6.880 7.950 1.00 98.25 97 PHE A C 1
ATOM 802 O O . PHE A 1 97 ? 3.224 7.489 9.006 1.00 98.25 97 PHE A O 1
ATOM 809 N N . PHE A 1 98 ? 3.351 5.583 7.818 1.00 97.88 98 PHE A N 1
ATOM 810 C CA . PHE A 1 98 ? 3.683 4.752 8.975 1.00 97.88 98 PHE A CA 1
ATOM 811 C C . PHE A 1 98 ? 5.015 5.183 9.610 1.00 97.88 98 PHE A C 1
ATOM 813 O O . PHE A 1 98 ? 5.123 5.304 10.827 1.00 97.88 98 PHE A O 1
ATOM 820 N N . ALA A 1 99 ? 6.017 5.533 8.795 1.00 97.19 99 ALA A N 1
ATOM 821 C CA . ALA A 1 99 ? 7.287 6.070 9.290 1.00 97.19 99 ALA A CA 1
ATOM 822 C C . ALA A 1 99 ? 7.116 7.419 10.018 1.00 97.19 99 ALA A C 1
ATOM 824 O O . ALA A 1 99 ? 7.773 7.687 11.032 1.00 97.19 99 ALA A O 1
ATOM 825 N N . ASN A 1 100 ? 6.217 8.278 9.533 1.00 98.25 100 ASN A N 1
ATOM 826 C CA . ASN A 1 100 ? 5.885 9.541 10.188 1.00 98.25 100 ASN A CA 1
ATOM 827 C C . ASN A 1 100 ? 5.103 9.330 11.487 1.00 98.25 100 ASN A C 1
ATOM 829 O O . ASN A 1 100 ? 5.386 10.012 12.471 1.00 98.25 100 ASN A O 1
ATOM 833 N N . LEU A 1 101 ? 4.203 8.351 11.523 1.00 98.50 101 LEU A N 1
ATOM 834 C CA . LEU A 1 101 ? 3.497 7.957 12.734 1.00 98.50 101 LEU A CA 1
ATOM 835 C C . LEU A 1 101 ? 4.477 7.446 13.801 1.00 98.50 101 LEU A C 1
ATOM 837 O O . LEU A 1 101 ? 4.446 7.929 14.928 1.00 98.50 101 LEU A O 1
ATOM 841 N N . CYS A 1 102 ? 5.412 6.559 13.446 1.00 97.44 102 CYS A N 1
ATOM 842 C CA . CYS A 1 102 ? 6.426 6.064 14.383 1.00 97.44 102 CYS A CA 1
ATOM 843 C C . CYS A 1 102 ? 7.346 7.169 14.916 1.00 97.44 102 CYS A C 1
ATOM 845 O O . CYS A 1 102 ? 7.732 7.146 16.080 1.00 97.44 102 CYS A O 1
ATOM 847 N N . SER A 1 103 ? 7.735 8.124 14.064 1.00 97.19 103 SER A N 1
ATOM 848 C CA . SER A 1 103 ? 8.717 9.155 14.434 1.00 97.19 103 SER A CA 1
ATOM 849 C C . SER A 1 103 ? 8.124 10.363 15.156 1.00 97.19 103 SER A C 1
ATOM 851 O O . SER A 1 103 ? 8.857 11.054 15.858 1.00 97.19 103 SER A O 1
ATOM 853 N N . GLY A 1 104 ? 6.837 10.663 14.962 1.00 96.50 104 GLY A N 1
ATOM 854 C CA . GLY A 1 104 ? 6.219 11.885 15.489 1.00 96.50 104 GLY A CA 1
ATOM 855 C C . GLY A 1 104 ? 4.810 11.722 16.050 1.00 96.50 104 GLY A C 1
ATOM 856 O O . GLY A 1 104 ? 4.176 12.729 16.363 1.00 96.50 104 GLY A O 1
ATOM 857 N N . GLY A 1 105 ? 4.309 10.490 16.165 1.00 97.94 105 GLY A N 1
ATOM 858 C CA . GLY A 1 105 ? 2.975 10.199 16.676 1.00 97.94 105 GLY A CA 1
ATOM 859 C C . GLY A 1 105 ? 1.849 10.781 15.817 1.00 97.94 105 GLY A C 1
ATOM 860 O O . GLY A 1 105 ? 2.047 11.206 14.674 1.00 97.94 105 GLY A O 1
ATOM 861 N N . TYR A 1 106 ? 0.647 10.816 16.398 1.00 98.38 106 TYR A N 1
ATOM 862 C CA . TYR A 1 106 ? -0.571 11.281 15.729 1.00 98.38 106 TYR A CA 1
ATOM 863 C C . TYR A 1 106 ? -0.438 12.701 15.155 1.00 98.38 106 TYR A C 1
ATOM 865 O O . TYR A 1 106 ? -0.848 12.964 14.026 1.00 98.38 106 TYR A O 1
ATOM 873 N N . GLU A 1 107 ? 0.217 13.610 15.880 1.00 98.06 107 GLU A N 1
ATOM 874 C CA . GLU A 1 107 ? 0.366 15.013 15.479 1.00 98.06 107 GLU A CA 1
ATOM 875 C C . GLU A 1 107 ? 1.040 15.193 14.112 1.00 98.06 107 GLU A C 1
ATOM 877 O O . GLU A 1 107 ? 0.675 16.097 13.353 1.00 98.06 107 GLU A O 1
ATOM 882 N N . LYS A 1 108 ? 1.978 14.306 13.757 1.00 98.12 108 LYS A N 1
ATOM 883 C CA . LYS A 1 108 ? 2.681 14.350 12.469 1.00 98.12 108 LYS A C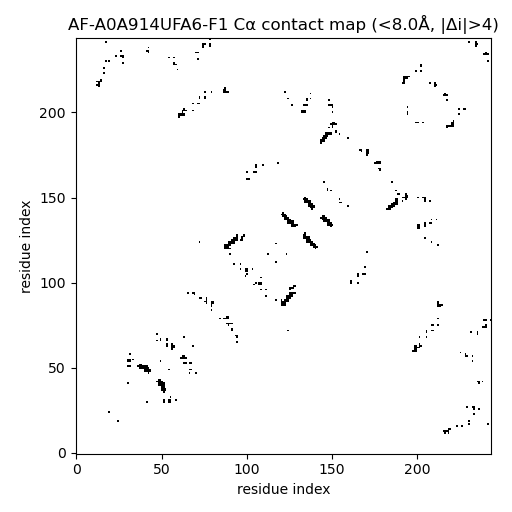A 1
ATOM 884 C C . LYS A 1 108 ? 1.819 13.856 11.302 1.00 98.12 108 LYS A C 1
ATOM 886 O O . LYS A 1 108 ? 2.085 14.219 10.155 1.00 98.12 108 LYS A O 1
ATOM 891 N N . VAL A 1 109 ? 0.779 13.067 11.580 1.00 98.38 109 VAL A N 1
ATOM 892 C CA . VAL A 1 109 ? -0.038 12.394 10.557 1.00 98.38 109 VAL A CA 1
ATOM 893 C C . VAL A 1 109 ? -1.512 12.814 10.527 1.00 98.38 109 VAL A C 1
ATOM 895 O O . VAL A 1 109 ? -2.176 12.565 9.526 1.00 98.38 109 VAL A O 1
ATOM 898 N N . LYS A 1 110 ? -2.018 13.560 11.517 1.00 97.38 110 LYS A N 1
ATOM 899 C CA . LYS A 1 110 ? -3.440 13.964 11.652 1.00 97.38 110 LYS A CA 1
ATOM 900 C C . LYS A 1 110 ? -4.069 14.715 10.468 1.00 97.38 110 LYS A C 1
ATOM 902 O O . LYS A 1 110 ? -5.275 14.967 10.430 1.00 97.38 110 LYS A O 1
ATOM 907 N N . ARG A 1 111 ? -3.240 15.184 9.527 1.00 97.19 111 ARG A N 1
ATOM 908 C CA . ARG A 1 111 ? -3.663 15.905 8.313 1.00 97.19 111 ARG A CA 1
ATOM 909 C C . ARG A 1 111 ? -3.762 15.015 7.072 1.00 97.19 111 ARG A C 1
ATOM 911 O O . ARG A 1 111 ? -4.266 15.503 6.061 1.00 97.19 111 ARG A O 1
ATOM 918 N N . TYR A 1 112 ? -3.298 13.765 7.125 1.00 96.94 112 TYR A N 1
ATOM 919 C CA . TYR A 1 112 ? -3.275 12.850 5.974 1.00 96.94 112 TYR A CA 1
ATOM 920 C C . TYR A 1 112 ? -4.696 12.527 5.489 1.00 96.94 112 TYR A C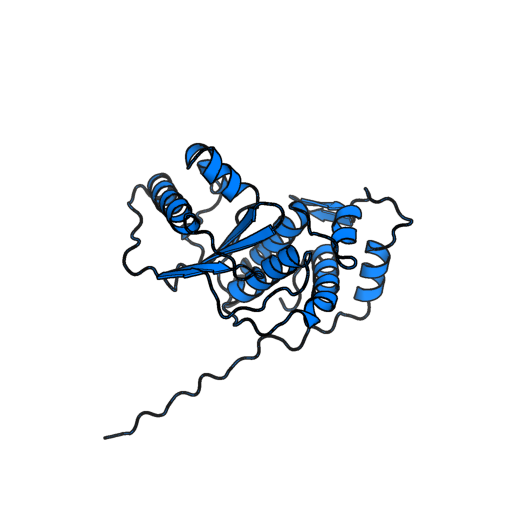 1
ATOM 922 O O . TYR A 1 112 ? -4.947 12.463 4.292 1.00 96.94 112 TYR A O 1
ATOM 930 N N . THR A 1 113 ? -5.644 12.461 6.416 1.00 97.12 113 THR A N 1
ATOM 931 C CA . THR A 1 113 ? -7.061 12.121 6.216 1.00 97.12 113 THR A CA 1
ATOM 932 C C . THR A 1 113 ? -7.976 13.350 6.158 1.00 97.12 113 THR A C 1
ATOM 934 O O . THR A 1 113 ? -9.192 13.238 6.108 1.00 97.12 113 THR A O 1
ATOM 937 N N . ARG A 1 114 ? -7.439 14.580 6.133 1.00 94.81 114 ARG A N 1
ATOM 938 C CA . ARG A 1 114 ? -8.249 15.815 6.275 1.00 94.81 114 ARG A CA 1
ATOM 939 C C . ARG A 1 114 ? -9.346 16.015 5.217 1.00 94.81 114 ARG A C 1
ATOM 941 O O . ARG A 1 114 ? -10.195 16.881 5.395 1.00 94.81 114 ARG A O 1
ATOM 948 N N . LYS A 1 115 ? -9.253 15.323 4.079 1.00 93.38 115 LYS A N 1
ATOM 949 C CA . LYS A 1 115 ? -10.174 15.458 2.939 1.00 93.38 115 LYS A CA 1
ATOM 950 C C . LYS A 1 115 ? -11.195 14.326 2.855 1.00 93.38 115 LYS A C 1
ATOM 952 O O . LYS A 1 115 ? -12.097 14.416 2.031 1.00 93.38 115 LYS A O 1
ATOM 957 N N . GLU A 1 116 ? -11.040 13.273 3.650 1.00 94.31 116 GLU A N 1
ATOM 958 C CA . GLU A 1 116 ? -11.835 12.061 3.515 1.00 94.31 116 GLU A CA 1
ATOM 959 C C . GLU A 1 116 ? -11.993 11.347 4.855 1.00 94.31 116 GLU A C 1
ATOM 961 O O . GLU A 1 116 ? -11.059 11.208 5.636 1.00 94.31 116 GLU A O 1
ATOM 966 N N . ASP A 1 117 ? -13.203 10.866 5.106 1.00 96.00 117 ASP A N 1
ATOM 967 C CA . ASP A 1 117 ? -13.530 10.089 6.289 1.00 96.00 117 ASP A CA 1
ATOM 968 C C . ASP A 1 117 ? -13.100 8.632 6.102 1.00 96.00 117 ASP A C 1
ATOM 970 O O . ASP A 1 117 ? -13.840 7.811 5.554 1.00 96.00 117 ASP A O 1
ATOM 974 N N . VAL A 1 118 ? -11.882 8.320 6.539 1.00 97.25 118 VAL A N 1
ATOM 975 C CA . VAL A 1 118 ? -11.278 6.995 6.351 1.00 97.25 118 VAL A CA 1
ATOM 976 C C . VAL A 1 118 ? -12.063 5.873 7.033 1.00 97.25 118 VAL A C 1
ATOM 978 O O . VAL A 1 118 ? -12.046 4.750 6.545 1.00 97.25 118 VAL A O 1
ATOM 981 N N . PHE A 1 119 ? -12.833 6.153 8.087 1.00 97.44 119 PHE A N 1
ATOM 982 C CA . PHE A 1 119 ? -13.658 5.145 8.768 1.00 97.44 119 PHE A CA 1
ATOM 983 C C . PHE A 1 119 ? -14.943 4.773 8.012 1.00 97.44 119 PHE A C 1
ATOM 985 O O . PHE A 1 119 ? -15.621 3.827 8.395 1.00 97.44 119 PHE A O 1
ATOM 992 N N . LYS A 1 120 ? -15.290 5.482 6.927 1.00 96.31 120 LYS A N 1
ATOM 993 C CA . LYS A 1 120 ? -16.363 5.067 5.997 1.00 96.31 120 LYS A CA 1
ATOM 994 C C . LYS A 1 120 ? -15.892 4.062 4.947 1.00 96.31 120 LYS A C 1
ATOM 996 O O . LYS A 1 120 ? -16.667 3.666 4.079 1.00 96.31 120 LYS A O 1
ATOM 1001 N N . LYS A 1 121 ? -14.613 3.706 4.975 1.00 97.38 121 LYS A N 1
ATOM 1002 C CA . LYS A 1 121 ? -13.995 2.762 4.050 1.00 97.38 121 LYS A CA 1
ATOM 1003 C C . LYS A 1 121 ? -14.064 1.377 4.655 1.00 97.38 121 LYS A C 1
AT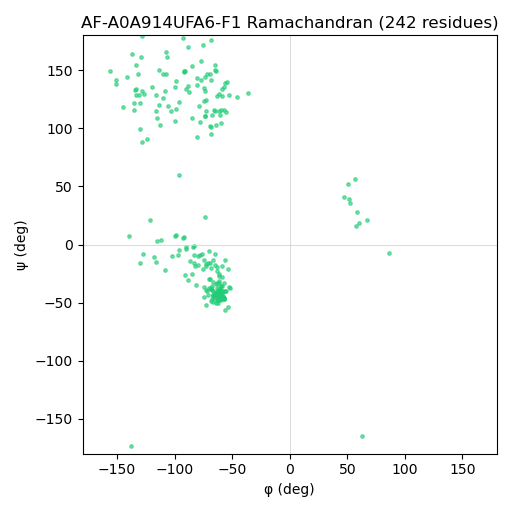OM 1005 O O . LYS A 1 121 ? -14.032 1.223 5.870 1.00 97.38 121 LYS A O 1
ATOM 1010 N N . GLU A 1 122 ? -14.161 0.373 3.799 1.00 97.81 122 GLU A N 1
ATOM 1011 C CA . GLU A 1 122 ? -14.212 -1.010 4.257 1.00 97.81 122 GLU A CA 1
ATOM 1012 C C . GLU A 1 122 ? -12.823 -1.550 4.562 1.00 97.81 122 GLU A C 1
ATOM 1014 O O . GLU A 1 122 ? -12.680 -2.336 5.495 1.00 97.81 122 GLU A O 1
ATOM 1019 N N . ILE A 1 123 ? -11.812 -1.132 3.791 1.00 98.75 123 ILE A N 1
ATOM 1020 C CA . ILE A 1 123 ? -10.442 -1.618 3.946 1.00 98.75 123 ILE A CA 1
ATOM 1021 C C . ILE A 1 123 ? -9.447 -0.459 3.910 1.00 98.75 123 ILE A C 1
ATOM 1023 O O . ILE A 1 123 ? -9.492 0.384 3.007 1.00 98.75 123 ILE A O 1
ATOM 1027 N N . TRP A 1 124 ? -8.509 -0.447 4.860 1.00 98.81 124 TRP A N 1
ATOM 1028 C CA . TRP A 1 124 ? -7.289 0.356 4.761 1.00 98.81 124 TRP A CA 1
ATOM 1029 C C . TRP A 1 124 ? -6.112 -0.480 4.285 1.00 98.81 124 TRP A C 1
ATOM 1031 O O . TRP A 1 124 ? -5.923 -1.610 4.730 1.00 98.81 124 TRP A O 1
ATOM 1041 N N . LEU A 1 125 ? -5.288 0.124 3.436 1.00 98.88 125 LEU A N 1
ATOM 1042 C CA . LEU A 1 125 ? -4.000 -0.390 2.992 1.00 98.88 125 LEU A CA 1
ATOM 1043 C C . LEU A 1 125 ? -2.905 0.527 3.543 1.00 98.88 125 LEU A C 1
ATOM 1045 O O . LEU A 1 125 ? -2.895 1.727 3.262 1.00 98.88 125 LEU A O 1
ATOM 1049 N N . VAL A 1 126 ? -1.998 -0.025 4.344 1.00 98.75 126 VAL A N 1
ATOM 1050 C CA . VAL A 1 126 ? -0.909 0.714 4.993 1.00 98.75 126 VAL A CA 1
ATOM 1051 C C . VAL A 1 126 ? 0.421 0.065 4.600 1.00 98.75 126 VAL A C 1
ATOM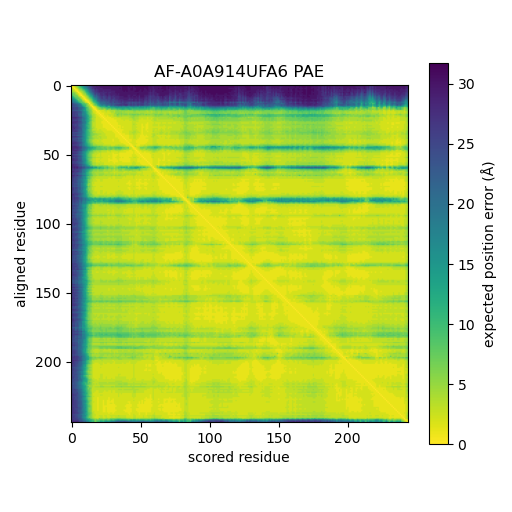 1053 O O . VAL A 1 126 ? 0.860 -0.881 5.261 1.00 98.75 126 VAL A O 1
ATOM 1056 N N . PRO A 1 127 ? 1.066 0.512 3.508 1.00 98.44 127 PRO A N 1
ATOM 1057 C CA . PRO A 1 127 ? 2.387 0.018 3.139 1.00 98.44 127 PRO A CA 1
ATOM 1058 C C . PRO A 1 127 ? 3.439 0.478 4.157 1.00 98.44 127 PRO A C 1
ATOM 1060 O O . PRO A 1 127 ? 3.413 1.607 4.652 1.00 98.44 127 PRO A O 1
ATOM 1063 N N . ILE A 1 128 ? 4.387 -0.404 4.467 1.00 98.06 128 ILE A N 1
ATOM 1064 C CA . ILE A 1 128 ? 5.468 -0.166 5.424 1.00 98.06 128 ILE A CA 1
ATOM 1065 C C . ILE A 1 128 ? 6.794 -0.551 4.773 1.00 98.06 128 ILE A C 1
ATOM 1067 O O . ILE A 1 128 ? 7.005 -1.711 4.420 1.00 98.06 128 ILE A O 1
ATOM 1071 N N . LEU A 1 129 ? 7.718 0.409 4.689 1.00 95.56 129 LEU A N 1
ATOM 1072 C CA . LEU A 1 129 ? 9.102 0.176 4.277 1.00 95.56 129 LEU A CA 1
ATOM 1073 C C . LEU A 1 129 ? 10.023 0.189 5.503 1.00 95.56 129 LEU A C 1
ATOM 1075 O O . LEU A 1 129 ? 10.193 1.223 6.153 1.00 95.56 129 LEU A O 1
ATOM 1079 N N . ARG A 1 130 ? 10.652 -0.947 5.820 1.00 91.75 130 ARG A N 1
ATOM 1080 C CA . ARG A 1 130 ? 11.628 -1.068 6.919 1.00 91.75 130 ARG A CA 1
ATOM 1081 C C . ARG A 1 130 ? 12.882 -1.770 6.441 1.00 91.75 130 ARG A C 1
ATOM 1083 O O . ARG A 1 130 ? 12.799 -2.847 5.876 1.00 91.75 130 ARG A O 1
ATOM 1090 N N . GLN A 1 131 ? 14.049 -1.170 6.688 1.00 89.19 131 GLN A N 1
ATOM 1091 C CA . GLN A 1 131 ? 15.353 -1.744 6.317 1.00 89.19 131 GLN A CA 1
ATOM 1092 C C . GLN A 1 131 ? 15.396 -2.263 4.866 1.00 89.19 131 GLN A C 1
ATOM 1094 O O . GLN A 1 131 ? 15.970 -3.312 4.598 1.00 89.19 131 GLN A O 1
ATOM 1099 N N . LYS A 1 132 ? 14.795 -1.504 3.936 1.00 90.19 132 LYS A N 1
ATOM 1100 C CA . LYS A 1 132 ? 14.685 -1.843 2.507 1.00 90.19 132 LYS A CA 1
ATOM 1101 C C . LYS A 1 132 ? 13.800 -3.062 2.185 1.00 90.19 132 LYS A C 1
ATOM 1103 O O . LYS A 1 132 ? 13.910 -3.631 1.107 1.00 90.19 132 LYS A O 1
ATOM 1108 N N . HIS A 1 133 ? 12.904 -3.435 3.094 1.00 96.12 133 HIS A N 1
ATOM 1109 C CA . HIS A 1 133 ? 11.902 -4.475 2.892 1.00 96.12 133 HIS A CA 1
ATOM 1110 C C . HIS A 1 133 ? 10.490 -3.893 2.961 1.00 96.12 133 HIS A C 1
ATOM 1112 O O . HIS A 1 133 ? 10.154 -3.167 3.905 1.00 96.12 133 HIS A O 1
ATOM 1118 N N . TRP A 1 134 ? 9.689 -4.194 1.941 1.00 97.25 134 TRP A N 1
ATOM 1119 C CA . TRP A 1 134 ? 8.295 -3.784 1.834 1.00 97.25 134 TRP A CA 1
ATOM 1120 C C . TRP A 1 134 ? 7.388 -4.807 2.515 1.00 97.25 134 TRP A C 1
ATOM 1122 O O . TRP A 1 134 ? 7.484 -6.003 2.261 1.00 97.25 134 TRP A O 1
ATOM 1132 N N . THR A 1 135 ? 6.480 -4.316 3.353 1.00 98.38 135 THR A N 1
ATOM 1133 C CA . THR A 1 135 ? 5.415 -5.100 3.996 1.00 98.38 135 THR A CA 1
ATOM 1134 C C . THR A 1 135 ? 4.108 -4.314 3.955 1.00 98.38 135 THR A C 1
ATOM 1136 O O . THR A 1 135 ? 4.116 -3.109 3.687 1.00 98.38 135 THR A O 1
ATOM 1139 N N . LEU A 1 136 ? 2.979 -4.977 4.191 1.00 98.75 136 LEU A N 1
ATOM 1140 C CA . LEU A 1 136 ? 1.657 -4.355 4.135 1.00 98.75 136 LEU A CA 1
ATOM 1141 C C . LEU A 1 136 ? 0.888 -4.653 5.417 1.00 98.75 136 LEU A C 1
ATOM 1143 O O . LEU A 1 136 ? 0.786 -5.809 5.817 1.00 98.75 136 LEU A O 1
ATOM 1147 N N . VAL A 1 137 ? 0.296 -3.629 6.026 1.00 98.75 137 VAL A N 1
ATOM 1148 C CA . VAL A 1 137 ? -0.795 -3.826 6.985 1.00 98.75 137 VAL A CA 1
ATOM 1149 C C . VAL A 1 137 ? -2.122 -3.563 6.292 1.00 98.75 137 VAL A C 1
ATOM 1151 O O . VAL A 1 137 ? -2.265 -2.567 5.580 1.00 98.75 137 VAL A O 1
ATOM 1154 N N . THR A 1 138 ? -3.098 -4.435 6.522 1.00 98.69 138 THR A N 1
ATOM 1155 C CA . THR A 1 138 ? -4.472 -4.245 6.055 1.00 98.69 138 THR A CA 1
ATOM 1156 C C . THR A 1 138 ? -5.430 -4.202 7.234 1.00 98.69 138 THR A C 1
ATOM 1158 O O . THR A 1 138 ? -5.331 -5.038 8.128 1.00 98.69 138 THR A O 1
ATOM 1161 N N . VAL A 1 139 ? -6.363 -3.250 7.227 1.00 98.69 139 VAL A N 1
ATOM 1162 C CA . VAL A 1 139 ? -7.424 -3.116 8.239 1.00 98.69 139 VAL A CA 1
ATOM 1163 C C . VAL A 1 139 ? -8.756 -3.356 7.543 1.00 98.69 139 VAL A C 1
ATOM 1165 O O . VAL A 1 139 ? -9.157 -2.510 6.753 1.00 98.69 139 VAL A O 1
ATOM 1168 N N . ASP A 1 140 ? -9.429 -4.477 7.798 1.00 98.25 140 ASP A N 1
ATOM 1169 C CA . ASP A 1 140 ? -10.777 -4.758 7.280 1.00 98.25 140 ASP A CA 1
ATOM 1170 C C . ASP A 1 140 ? -11.811 -4.467 8.373 1.00 98.25 140 ASP A C 1
ATOM 1172 O O . ASP A 1 140 ? -11.945 -5.219 9.340 1.00 98.25 140 ASP A O 1
ATOM 1176 N N . PHE A 1 141 ? -12.549 -3.366 8.222 1.00 97.56 141 PHE A N 1
ATOM 1177 C CA . PHE A 1 141 ? -13.540 -2.916 9.203 1.00 97.56 141 PHE A CA 1
ATOM 1178 C C . PHE A 1 141 ? -14.757 -3.832 9.278 1.00 97.56 141 PHE A C 1
ATOM 1180 O O . PHE A 1 141 ? -15.365 -3.950 10.339 1.00 97.56 141 PHE A O 1
ATOM 1187 N N . ARG A 1 142 ? -15.116 -4.498 8.175 1.00 95.38 142 ARG A N 1
ATOM 1188 C CA . ARG A 1 142 ? -16.263 -5.415 8.155 1.00 95.38 142 ARG A CA 1
ATOM 1189 C C . ARG A 1 142 ? -15.958 -6.695 8.916 1.00 95.38 142 ARG A C 1
ATOM 1191 O O . ARG A 1 142 ? -16.831 -7.197 9.614 1.00 95.38 142 ARG A O 1
ATOM 1198 N N . ASN A 1 143 ? -14.741 -7.210 8.759 1.00 96.31 143 ASN A N 1
ATOM 1199 C CA . ASN A 1 143 ? -14.289 -8.423 9.438 1.00 96.31 143 ASN A CA 1
ATOM 1200 C C . ASN A 1 143 ? -13.636 -8.138 10.800 1.00 96.31 143 ASN A C 1
ATOM 1202 O O . ASN A 1 143 ? -13.289 -9.081 11.504 1.00 96.31 143 ASN A O 1
ATOM 1206 N N . GLN A 1 144 ? -13.479 -6.859 11.170 1.00 97.62 144 GLN A N 1
ATOM 1207 C CA . GLN A 1 144 ? -12.795 -6.416 12.388 1.00 97.62 144 GLN A CA 1
ATOM 1208 C C . GLN A 1 144 ? -11.416 -7.074 12.520 1.00 97.62 144 GLN A C 1
ATOM 1210 O O . GLN A 1 144 ? -11.084 -7.710 13.518 1.00 97.62 144 GLN A O 1
ATOM 1215 N N . GLN A 1 145 ? -10.611 -6.964 11.465 1.00 97.62 145 GLN A N 1
ATOM 1216 C CA . GLN A 1 145 ? -9.354 -7.692 11.353 1.00 97.62 145 GLN A CA 1
ATOM 1217 C C . GLN A 1 145 ? -8.214 -6.783 10.904 1.00 97.62 145 GLN A C 1
ATOM 1219 O O . GLN A 1 145 ? -8.357 -6.017 9.950 1.00 97.62 145 GLN A O 1
ATOM 1224 N N . ILE A 1 146 ? -7.071 -6.894 11.584 1.00 98.44 146 ILE A N 1
ATOM 1225 C CA . ILE A 1 146 ? -5.814 -6.264 11.183 1.00 98.44 146 ILE A CA 1
ATOM 1226 C C . ILE A 1 146 ? -4.782 -7.346 10.871 1.00 98.44 146 ILE A C 1
ATOM 1228 O O . ILE A 1 146 ? -4.321 -8.075 11.750 1.00 98.44 146 ILE A O 1
ATOM 1232 N N . ASP A 1 147 ? -4.384 -7.404 9.609 1.00 98.38 147 ASP A N 1
ATOM 1233 C CA . ASP A 1 147 ? -3.409 -8.365 9.107 1.00 98.38 147 ASP A CA 1
ATOM 1234 C C . ASP A 1 147 ? -2.086 -7.656 8.798 1.00 98.38 147 ASP A C 1
ATOM 1236 O O . ASP A 1 147 ? -2.066 -6.633 8.115 1.00 98.38 147 ASP A O 1
ATOM 1240 N N . TYR A 1 148 ? -0.971 -8.222 9.257 1.00 98.69 148 TYR A N 1
ATOM 1241 C CA . TYR A 1 148 ? 0.372 -7.882 8.786 1.00 98.69 148 TYR A CA 1
ATOM 1242 C C . TYR A 1 148 ? 0.822 -8.925 7.762 1.00 98.69 148 TYR A C 1
ATOM 1244 O O . TYR A 1 148 ? 0.960 -10.105 8.090 1.00 98.69 148 TYR A O 1
ATOM 1252 N N . CYS A 1 149 ? 1.044 -8.485 6.527 1.00 98.50 149 CYS A N 1
ATOM 1253 C CA . CYS A 1 149 ? 1.475 -9.306 5.405 1.00 98.50 149 CYS A CA 1
ATOM 1254 C C . CYS A 1 149 ? 2.951 -9.028 5.099 1.00 98.50 149 CYS A C 1
ATOM 1256 O O . CYS A 1 149 ? 3.330 -7.903 4.757 1.00 98.50 149 CYS A O 1
ATOM 1258 N N . ASP A 1 150 ? 3.772 -10.069 5.204 1.00 98.31 150 ASP A N 1
ATOM 1259 C CA . ASP A 1 150 ? 5.207 -10.029 4.942 1.00 98.31 150 ASP A CA 1
ATOM 1260 C C . ASP A 1 150 ? 5.605 -11.249 4.107 1.00 98.31 150 ASP A C 1
ATOM 1262 O O . ASP A 1 150 ? 5.524 -12.383 4.576 1.00 98.31 150 ASP A O 1
ATOM 1266 N N . SER A 1 151 ? 6.069 -11.011 2.882 1.00 98.06 151 SER A N 1
ATOM 1267 C CA . SER A 1 151 ? 6.500 -12.042 1.932 1.00 98.06 151 SER A CA 1
ATOM 1268 C C . SER A 1 151 ? 7.754 -12.811 2.363 1.00 98.06 151 SER A C 1
ATOM 1270 O O . SER A 1 151 ? 8.037 -13.862 1.793 1.00 98.06 151 SER A O 1
ATOM 1272 N N . LEU A 1 152 ? 8.490 -12.336 3.373 1.00 97.25 152 LEU A N 1
ATOM 1273 C CA . LEU A 1 152 ? 9.601 -13.040 4.030 1.00 97.25 152 LEU A CA 1
ATOM 1274 C C . LEU A 1 152 ? 9.188 -13.722 5.345 1.00 97.25 152 LEU A C 1
ATOM 1276 O O . LEU A 1 152 ? 10.049 -14.218 6.071 1.00 97.25 152 LEU A O 1
ATOM 1280 N N . MET A 1 153 ? 7.889 -13.763 5.664 1.00 96.06 153 MET A N 1
ATOM 1281 C CA . MET A 1 153 ? 7.335 -14.379 6.882 1.00 96.06 153 MET A CA 1
ATOM 1282 C C . MET A 1 153 ? 7.840 -13.766 8.198 1.00 96.06 153 MET A C 1
ATOM 1284 O O . MET A 1 153 ? 7.718 -14.378 9.268 1.00 96.06 153 MET A O 1
ATOM 1288 N N . GLY A 1 154 ? 8.382 -12.550 8.130 1.00 95.25 154 GLY A N 1
ATOM 1289 C CA . GLY A 1 154 ? 8.828 -11.796 9.286 1.00 95.25 154 GLY A CA 1
ATOM 1290 C C . GLY A 1 154 ? 7.678 -11.338 10.177 1.00 95.25 154 GLY A C 1
ATOM 1291 O O . GLY A 1 154 ? 6.488 -11.550 9.923 1.00 95.25 154 GLY A O 1
ATOM 1292 N N . GLU A 1 155 ? 8.061 -10.722 11.289 1.00 95.56 155 GLU A N 1
ATOM 1293 C CA . GLU A 1 155 ? 7.131 -10.164 12.257 1.00 95.56 155 GLU A CA 1
ATOM 1294 C C . GLU A 1 155 ? 7.544 -8.750 12.623 1.00 95.56 155 GLU A C 1
ATOM 1296 O O . GLU A 1 155 ? 8.727 -8.414 12.726 1.00 95.56 155 GLU A O 1
ATOM 1301 N N . TYR A 1 156 ? 6.536 -7.932 12.890 1.00 95.50 156 TYR A N 1
ATOM 1302 C CA . TYR A 1 156 ? 6.709 -6.630 13.498 1.00 95.50 156 TYR A CA 1
ATOM 1303 C C . TYR A 1 156 ? 5.736 -6.528 14.667 1.00 95.50 156 TYR A C 1
ATOM 1305 O O . TYR A 1 156 ? 4.539 -6.350 14.468 1.00 95.50 156 TYR A O 1
ATOM 1313 N N . LYS A 1 157 ? 6.231 -6.748 15.885 1.00 91.81 157 LYS A N 1
ATOM 1314 C CA . LYS A 1 157 ? 5.384 -6.962 17.068 1.00 91.81 157 LYS A CA 1
ATOM 1315 C C . LYS A 1 157 ? 4.618 -5.705 17.468 1.00 91.81 157 LYS A C 1
ATOM 1317 O O . LYS A 1 157 ? 3.450 -5.781 17.822 1.00 91.81 157 LYS A O 1
ATOM 1322 N N . GLU A 1 158 ? 5.260 -4.553 17.339 1.00 96.25 158 GLU A N 1
ATOM 1323 C CA . GLU A 1 158 ? 4.733 -3.250 17.740 1.00 96.25 158 GLU A CA 1
ATOM 1324 C C . GLU A 1 158 ? 3.756 -2.660 16.708 1.00 96.25 158 GLU A C 1
ATOM 1326 O O . GLU A 1 158 ? 3.097 -1.659 16.984 1.00 96.25 158 GLU A O 1
ATOM 1331 N N . VAL A 1 159 ? 3.645 -3.258 15.512 1.00 97.69 159 VAL A N 1
ATOM 1332 C CA . VAL A 1 159 ? 2.877 -2.688 14.392 1.00 97.69 159 VAL A CA 1
ATOM 1333 C C . VAL A 1 159 ? 1.405 -2.472 14.742 1.00 97.69 159 VAL A C 1
ATOM 1335 O O . VAL A 1 159 ? 0.842 -1.426 14.419 1.00 97.69 159 VAL A O 1
ATOM 1338 N N . PHE A 1 160 ? 0.800 -3.432 15.445 1.00 97.81 160 PHE A N 1
ATOM 1339 C CA . PHE A 1 160 ? -0.605 -3.365 15.831 1.00 97.81 160 PHE A CA 1
ATOM 1340 C C . PHE A 1 160 ? -0.825 -2.305 16.902 1.00 97.81 160 PHE A C 1
ATOM 1342 O O . PHE A 1 160 ? -1.737 -1.501 16.777 1.00 97.81 160 PHE A O 1
ATOM 1349 N N . GLU A 1 161 ? 0.044 -2.236 17.907 1.00 97.50 161 GLU A N 1
ATOM 1350 C CA . GLU A 1 161 ? -0.071 -1.266 18.998 1.00 97.50 161 GLU A CA 1
ATOM 1351 C C . GLU A 1 161 ? 0.049 0.181 18.483 1.00 97.50 161 GLU A C 1
ATOM 1353 O O . GLU A 1 161 ? -0.752 1.051 18.834 1.00 97.50 161 GLU A O 1
ATOM 1358 N N . ILE A 1 162 ? 0.983 0.419 17.554 1.00 98.31 162 ILE A N 1
ATOM 1359 C CA . ILE A 1 162 ? 1.153 1.710 16.871 1.00 98.31 162 ILE A CA 1
ATOM 1360 C C . ILE A 1 162 ? -0.097 2.069 16.058 1.00 98.31 162 ILE A C 1
ATOM 1362 O O . ILE A 1 162 ? -0.595 3.195 16.149 1.00 98.31 162 ILE A O 1
ATOM 1366 N N . LEU A 1 163 ? -0.620 1.124 15.270 1.00 98.06 163 LEU A N 1
ATOM 1367 C CA . LEU A 1 163 ? -1.785 1.373 14.424 1.00 98.06 163 LEU A CA 1
ATOM 1368 C C . LEU A 1 163 ? -3.065 1.581 15.245 1.00 98.06 163 LEU A C 1
ATOM 1370 O O . LEU A 1 163 ? -3.849 2.468 14.924 1.00 98.06 163 LEU A O 1
ATOM 1374 N N . LEU A 1 164 ? -3.250 0.838 16.336 1.00 97.31 164 LEU A N 1
ATOM 1375 C CA . LEU A 1 164 ? -4.375 0.996 17.261 1.00 97.31 164 LEU A CA 1
ATOM 1376 C C . LEU A 1 164 ? -4.371 2.355 17.963 1.00 97.31 164 LEU A C 1
ATOM 1378 O O . LEU A 1 164 ? -5.421 2.989 18.101 1.00 97.31 164 LEU A O 1
ATOM 1382 N N . SER A 1 165 ? -3.188 2.821 18.367 1.00 97.94 165 SER A N 1
ATOM 1383 C CA . SER A 1 165 ? -3.007 4.166 18.918 1.00 97.94 165 SER A CA 1
ATOM 1384 C C . SER A 1 165 ? -3.404 5.241 17.900 1.00 97.94 165 SER A C 1
ATOM 1386 O O . SER A 1 165 ? -4.133 6.182 18.234 1.00 97.94 165 SER A O 1
ATOM 1388 N N . TYR A 1 166 ? -3.010 5.065 16.632 1.00 98.62 166 TYR A N 1
ATOM 1389 C CA . TYR A 1 166 ? -3.454 5.933 15.542 1.00 98.62 166 TYR A CA 1
ATOM 1390 C C . TYR A 1 166 ? -4.971 5.883 15.336 1.00 98.62 166 TYR A C 1
ATOM 1392 O O . TYR A 1 166 ? -5.596 6.938 15.324 1.00 98.62 166 TYR A O 1
ATOM 1400 N N . MET A 1 167 ? -5.570 4.694 15.221 1.00 98.38 167 MET A N 1
ATOM 1401 C CA . MET A 1 167 ? -7.013 4.527 15.003 1.00 98.38 167 MET A CA 1
ATOM 1402 C C . MET A 1 167 ? -7.829 5.201 16.106 1.00 98.38 167 MET A C 1
ATOM 1404 O O . MET A 1 167 ? -8.737 5.969 15.808 1.00 98.38 167 MET A O 1
ATOM 1408 N N . SER A 1 168 ? -7.456 4.984 17.370 1.00 98.12 168 SER A N 1
ATOM 1409 C CA . SER A 1 168 ? -8.101 5.629 18.519 1.00 98.12 168 SER A CA 1
ATOM 1410 C C . SER A 1 168 ? -7.983 7.154 18.461 1.00 98.12 168 SER A C 1
ATOM 1412 O O . SER A 1 168 ? -8.975 7.857 18.641 1.00 98.12 168 SER A O 1
ATOM 1414 N N . SER A 1 169 ? -6.786 7.673 18.169 1.00 98.44 169 SER A N 1
ATOM 1415 C CA . SER A 1 169 ? -6.535 9.120 18.106 1.00 98.44 169 SER A CA 1
ATOM 1416 C C . SER A 1 169 ? -7.273 9.788 16.943 1.00 98.44 169 SER A C 1
ATOM 1418 O O . SER A 1 169 ? -7.880 10.842 17.114 1.00 98.44 169 SER A O 1
ATOM 1420 N N . GLU A 1 170 ? -7.249 9.161 15.767 1.00 98.44 170 GLU A N 1
ATOM 1421 C CA . GLU A 1 170 ? -7.924 9.638 14.562 1.00 98.44 170 GLU A CA 1
ATOM 1422 C C . GLU A 1 170 ? -9.444 9.611 14.748 1.00 98.44 170 GLU A C 1
ATOM 1424 O O . GLU A 1 170 ? -10.117 10.598 14.457 1.00 98.44 170 GLU A O 1
ATOM 1429 N N . PHE A 1 171 ? -10.003 8.522 15.286 1.00 98.06 171 PHE A N 1
ATOM 1430 C CA . PHE A 1 171 ? -11.439 8.437 15.551 1.00 98.06 171 PHE A CA 1
ATOM 1431 C C . PHE A 1 171 ? -11.867 9.499 16.566 1.00 98.06 171 PHE A C 1
ATOM 1433 O O . PHE A 1 171 ? -12.836 10.219 16.327 1.00 98.06 171 PHE A O 1
ATOM 1440 N N . LYS A 1 172 ? -11.084 9.699 17.634 1.00 98.25 172 LYS A N 1
ATOM 1441 C CA . LYS A 1 172 ? -11.353 10.748 18.620 1.00 98.25 172 LYS A CA 1
ATOM 1442 C C . LYS A 1 172 ? -11.335 12.143 18.009 1.00 98.25 172 LYS A C 1
ATOM 1444 O O . LYS A 1 172 ? -12.258 12.915 18.241 1.00 98.25 172 LYS A O 1
ATOM 1449 N N . ASP A 1 173 ? -10.329 12.465 17.204 1.00 97.75 173 ASP A N 1
ATOM 1450 C CA . ASP A 1 173 ? -10.193 13.782 16.573 1.00 97.75 173 ASP A CA 1
ATOM 1451 C C . ASP A 1 173 ? -11.281 14.048 15.519 1.00 97.75 173 ASP A C 1
ATOM 1453 O O . ASP A 1 173 ? -11.789 15.164 15.423 1.00 97.75 173 ASP A O 1
ATOM 1457 N N . LYS A 1 174 ? -11.665 13.039 14.722 1.00 97.00 174 LYS A N 1
ATOM 1458 C CA . LYS A 1 174 ? -12.624 13.221 13.614 1.00 97.00 174 LYS A CA 1
ATOM 1459 C C . LYS A 1 174 ? -14.082 12.995 14.000 1.00 97.00 174 LYS A C 1
ATOM 1461 O O . LYS A 1 174 ? -14.963 13.529 13.326 1.00 97.00 174 LYS A O 1
ATOM 1466 N N . LYS A 1 175 ? -14.347 12.185 15.028 1.00 96.69 175 LYS A N 1
ATOM 1467 C CA . LYS A 1 175 ? -15.698 11.777 15.454 1.00 96.69 175 LYS A CA 1
ATOM 1468 C C . LYS A 1 175 ? -16.066 12.256 16.851 1.00 96.69 175 LYS A C 1
ATOM 1470 O O . LYS A 1 175 ? -17.244 12.261 17.175 1.00 96.69 175 LYS A O 1
ATOM 1475 N N . ASN A 1 176 ? -15.092 12.701 17.649 1.00 97.12 176 ASN A N 1
ATOM 1476 C CA . ASN A 1 176 ? -15.278 13.051 19.060 1.00 97.12 176 ASN A CA 1
ATOM 1477 C C . ASN A 1 176 ? -15.811 11.881 19.915 1.00 97.12 176 ASN A C 1
ATOM 1479 O O . ASN A 1 176 ? -16.450 12.080 20.947 1.00 97.12 176 ASN A O 1
ATOM 1483 N N . GLU A 1 177 ? -15.499 10.655 19.503 1.00 97.31 177 GLU A N 1
ATOM 1484 C CA . GLU A 1 177 ? -15.905 9.398 20.134 1.00 97.31 177 GLU A CA 1
ATOM 1485 C C . GLU A 1 177 ? -14.677 8.509 20.352 1.00 97.31 177 GLU A C 1
ATOM 1487 O O . GLU A 1 177 ? -13.629 8.731 19.744 1.00 97.31 177 GLU A O 1
ATOM 1492 N N . ASP A 1 178 ? -14.783 7.522 21.238 1.00 97.25 178 ASP A N 1
ATOM 1493 C CA . ASP A 1 178 ? -13.705 6.556 21.456 1.00 97.25 178 ASP A CA 1
ATOM 1494 C C . ASP A 1 178 ? -13.865 5.383 20.479 1.00 97.25 178 ASP A C 1
ATOM 1496 O O . ASP A 1 178 ? -14.975 4.906 20.246 1.00 97.25 178 ASP A O 1
ATOM 1500 N N . PHE A 1 179 ? -12.762 4.932 19.875 1.00 96.25 179 PHE A N 1
ATOM 1501 C CA . PHE A 1 179 ? -12.798 3.814 18.933 1.00 96.25 179 PHE A CA 1
ATOM 1502 C C . PHE A 1 179 ? -12.985 2.486 19.676 1.00 96.25 179 PHE A C 1
ATOM 1504 O O . PHE A 1 179 ? -12.172 2.128 20.531 1.00 96.25 179 PHE A 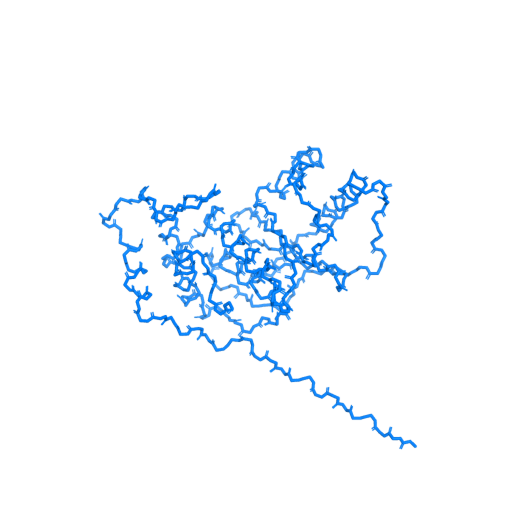O 1
ATOM 1511 N N . GLU A 1 180 ? -14.027 1.730 19.334 1.00 94.75 180 GLU A N 1
ATOM 1512 C CA . GLU A 1 180 ? -14.272 0.419 19.933 1.00 94.75 180 GLU A CA 1
ATOM 1513 C C . GLU A 1 180 ? -13.474 -0.678 19.217 1.00 94.75 180 GLU A C 1
ATOM 1515 O O . GLU A 1 180 ? -13.781 -1.073 18.092 1.00 94.75 180 GLU A O 1
ATOM 1520 N N . ILE A 1 181 ? -12.453 -1.197 19.904 1.00 94.00 181 ILE A N 1
ATOM 1521 C CA . ILE A 1 181 ? -11.593 -2.276 19.397 1.00 94.00 181 ILE A CA 1
ATOM 1522 C C . ILE A 1 181 ? -12.016 -3.677 19.865 1.00 94.00 181 ILE A C 1
ATOM 1524 O O . ILE A 1 181 ? -11.441 -4.685 19.457 1.00 94.00 181 ILE A O 1
ATOM 1528 N N . ASN A 1 182 ? -13.023 -3.776 20.732 1.00 93.50 182 ASN A N 1
ATOM 1529 C CA . ASN A 1 182 ? -13.477 -5.068 21.237 1.00 93.50 182 ASN A CA 1
ATOM 1530 C C . ASN A 1 182 ? -13.932 -5.972 20.081 1.00 93.50 182 ASN A C 1
ATOM 1532 O O . ASN A 1 182 ? -14.663 -5.538 19.195 1.00 93.50 182 ASN A O 1
ATOM 1536 N N . GLY A 1 183 ? -13.495 -7.233 20.098 1.00 93.69 183 GLY A N 1
ATOM 1537 C CA . GLY A 1 183 ? -13.819 -8.214 19.056 1.00 93.69 183 GLY A CA 1
ATOM 1538 C C . GLY A 1 183 ? -12.882 -8.2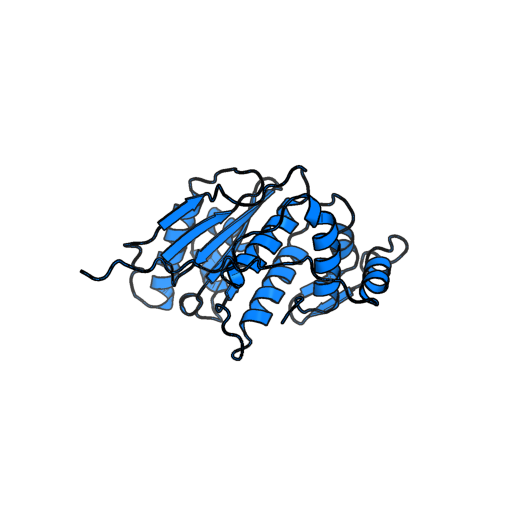11 17.846 1.00 93.69 183 GLY A C 1
ATOM 1539 O O . GLY A 1 183 ? -12.971 -9.129 17.034 1.00 93.69 183 GLY A O 1
ATOM 1540 N N . TRP A 1 184 ? -11.950 -7.256 17.747 1.00 97.56 184 TRP A N 1
ATOM 1541 C CA . TRP A 1 184 ? -10.987 -7.237 16.651 1.00 97.56 184 TRP A CA 1
ATOM 1542 C C . TRP A 1 184 ? -9.928 -8.335 16.772 1.00 97.56 184 TRP A C 1
ATOM 1544 O O . TRP A 1 184 ? -9.477 -8.684 17.866 1.00 97.56 184 TRP A O 1
ATOM 1554 N N . THR A 1 185 ? -9.494 -8.845 15.622 1.00 97.69 185 THR A N 1
ATOM 1555 C CA . THR A 1 185 ? -8.429 -9.845 15.504 1.00 97.69 185 THR A CA 1
ATOM 1556 C C . THR A 1 185 ? -7.172 -9.246 14.879 1.00 97.69 185 THR A C 1
ATOM 1558 O O . THR A 1 185 ? -7.243 -8.355 14.033 1.00 97.69 185 THR A O 1
ATOM 1561 N N . PHE A 1 186 ? -6.007 -9.739 15.306 1.00 97.50 186 PHE A N 1
ATOM 1562 C CA . PHE A 1 186 ? -4.697 -9.263 14.858 1.00 97.50 186 PHE A CA 1
ATOM 1563 C C . PHE A 1 186 ? -3.818 -10.457 14.528 1.00 97.50 186 PHE A C 1
ATOM 1565 O O . PHE A 1 186 ? -3.671 -11.354 15.362 1.00 97.50 186 PHE A O 1
ATOM 1572 N N . GLN A 1 187 ? -3.210 -10.471 13.345 1.00 97.38 187 GLN A N 1
ATOM 1573 C CA . GLN A 1 187 ? -2.305 -11.559 12.987 1.00 97.38 187 GLN A CA 1
ATOM 1574 C C . GLN A 1 187 ? -1.211 -11.134 12.012 1.00 97.38 187 GLN A C 1
ATOM 1576 O O . GLN A 1 187 ? -1.431 -10.394 11.054 1.00 97.38 187 GLN A O 1
ATOM 1581 N N . HIS A 1 188 ? -0.012 -11.669 12.224 1.00 98.25 188 HIS A N 1
ATOM 1582 C CA . HIS A 1 188 ? 1.007 -11.762 11.184 1.00 98.25 188 HIS A CA 1
ATOM 1583 C C . HIS A 1 188 ? 0.617 -12.935 10.286 1.00 98.25 188 HIS A C 1
ATOM 1585 O O . HIS A 1 188 ? 0.734 -14.087 10.710 1.00 98.25 188 HIS A O 1
ATOM 1591 N N . LYS A 1 189 ? 0.097 -12.673 9.080 1.00 96.06 189 LYS A N 1
ATOM 1592 C CA . LYS A 1 189 ? -0.392 -13.750 8.207 1.00 96.06 189 LYS A CA 1
ATOM 1593 C C . LYS A 1 189 ? 0.766 -14.667 7.821 1.00 96.06 189 LYS A C 1
ATOM 1595 O O . LYS A 1 189 ? 1.791 -14.202 7.331 1.00 96.06 189 LYS A O 1
ATOM 1600 N N . LYS A 1 190 ? 0.586 -15.975 8.025 1.00 93.44 190 LYS A N 1
ATOM 1601 C CA . LYS A 1 190 ? 1.591 -17.002 7.691 1.00 93.44 190 LYS A CA 1
ATOM 1602 C C . LYS A 1 190 ? 1.216 -17.863 6.482 1.00 93.44 190 LYS A C 1
ATOM 1604 O O . LYS A 1 190 ? 2.092 -18.429 5.845 1.00 93.44 190 LYS A O 1
ATOM 1609 N N . ASN A 1 191 ? -0.071 -17.933 6.142 1.00 92.31 191 ASN A N 1
ATOM 1610 C CA . ASN A 1 191 ? -0.574 -18.693 4.994 1.00 92.31 191 ASN A CA 1
ATOM 1611 C C . ASN A 1 191 ? -0.748 -17.767 3.785 1.00 92.31 191 ASN A C 1
ATOM 1613 O O . ASN A 1 191 ? -1.865 -17.553 3.325 1.00 92.31 191 ASN A O 1
ATOM 1617 N N . ILE A 1 192 ? 0.341 -17.140 3.341 1.00 96.56 192 ILE A N 1
ATOM 1618 C CA . ILE A 1 192 ? 0.347 -16.221 2.194 1.00 96.56 192 ILE A CA 1
ATOM 1619 C C . ILE A 1 192 ? 1.528 -16.562 1.273 1.00 96.56 192 ILE A C 1
ATOM 1621 O O . ILE A 1 192 ? 2.522 -17.104 1.764 1.00 96.56 192 ILE A O 1
ATOM 1625 N N . PRO A 1 193 ? 1.458 -16.244 -0.031 1.00 97.38 193 PRO A N 1
ATOM 1626 C CA . PRO A 1 193 ? 2.565 -16.458 -0.965 1.00 97.38 193 PRO A CA 1
ATOM 1627 C C . PRO A 1 193 ? 3.854 -15.799 -0.476 1.00 97.38 193 PRO A C 1
ATOM 1629 O O . PRO A 1 193 ? 3.796 -14.683 0.025 1.00 97.38 193 PRO A O 1
ATOM 1632 N N . THR A 1 194 ? 5.011 -16.441 -0.622 1.00 97.38 194 THR A N 1
ATOM 1633 C CA . THR A 1 194 ? 6.301 -15.927 -0.127 1.00 97.38 194 THR A CA 1
ATOM 1634 C C . THR A 1 194 ? 7.255 -15.580 -1.257 1.00 97.38 194 THR A C 1
ATOM 1636 O O . THR A 1 194 ? 7.240 -16.203 -2.319 1.00 97.38 194 THR A O 1
ATOM 1639 N N . GLN A 1 195 ? 8.127 -14.601 -1.015 1.00 95.94 195 GLN A N 1
ATOM 1640 C CA . GLN A 1 195 ? 9.211 -14.299 -1.943 1.00 95.94 195 GLN A CA 1
ATOM 1641 C C . GLN A 1 195 ? 10.374 -15.275 -1.740 1.00 95.94 195 GLN A C 1
ATOM 1643 O O . GLN A 1 195 ? 10.718 -15.632 -0.613 1.00 95.94 195 GLN A O 1
ATOM 1648 N N . LEU A 1 196 ? 11.029 -15.652 -2.836 1.00 95.19 196 LEU A N 1
ATOM 1649 C CA . LEU A 1 196 ? 12.232 -16.496 -2.844 1.00 95.19 196 LEU A CA 1
ATOM 1650 C C . LEU A 1 196 ? 13.485 -15.725 -3.286 1.00 95.19 196 LEU A C 1
ATOM 1652 O O . LEU A 1 196 ? 14.562 -16.303 -3.414 1.00 95.19 196 LEU A O 1
ATOM 1656 N N . ASN A 1 197 ? 13.357 -14.418 -3.524 1.00 93.38 197 ASN A N 1
ATOM 1657 C CA . ASN A 1 197 ? 14.464 -13.521 -3.843 1.00 93.38 197 ASN A CA 1
ATOM 1658 C C . ASN A 1 197 ? 14.465 -12.289 -2.929 1.00 93.38 197 ASN A C 1
ATOM 1660 O O . ASN A 1 197 ? 13.621 -12.146 -2.050 1.00 93.38 197 ASN A O 1
ATOM 1664 N N . GLY A 1 198 ? 15.441 -11.401 -3.112 1.00 91.12 198 GLY A N 1
ATOM 1665 C CA . GLY A 1 198 ? 15.590 -10.194 -2.301 1.00 91.12 198 GLY A CA 1
ATOM 1666 C C . GLY A 1 198 ? 14.912 -8.944 -2.860 1.00 91.12 198 GLY A C 1
ATOM 1667 O O . GLY A 1 198 ? 15.156 -7.880 -2.306 1.00 91.12 198 GLY A O 1
ATOM 1668 N N . SER A 1 199 ? 14.153 -9.015 -3.959 1.00 93.06 199 SER A N 1
ATOM 1669 C CA . SER A 1 199 ? 13.737 -7.828 -4.724 1.00 93.06 199 SER A CA 1
ATOM 1670 C C . SER A 1 199 ? 12.258 -7.705 -5.054 1.00 93.06 199 SER A C 1
ATOM 1672 O O . SER A 1 199 ? 11.807 -6.602 -5.362 1.00 93.06 199 SER A O 1
ATOM 1674 N N . ASP A 1 200 ? 11.486 -8.780 -4.931 1.00 96.44 200 ASP A N 1
ATOM 1675 C CA . ASP A 1 200 ? 10.061 -8.764 -5.262 1.00 96.44 200 ASP A CA 1
ATOM 1676 C C . ASP A 1 200 ? 9.154 -8.261 -4.132 1.00 96.44 200 ASP A C 1
ATOM 1678 O O . ASP A 1 200 ? 7.955 -8.133 -4.353 1.00 96.44 200 ASP A O 1
ATOM 1682 N N . CYS A 1 201 ? 9.672 -7.917 -2.946 1.00 97.00 201 CYS A N 1
ATOM 1683 C CA . CYS A 1 201 ? 8.842 -7.492 -1.804 1.00 97.00 201 CYS A CA 1
ATOM 1684 C C . CYS A 1 201 ? 7.845 -6.367 -2.148 1.00 97.00 201 CYS A C 1
ATOM 1686 O O . CYS A 1 201 ? 6.700 -6.399 -1.702 1.00 97.00 201 CYS A O 1
ATOM 1688 N N . GLY A 1 202 ? 8.235 -5.406 -2.995 1.00 97.31 202 GLY A N 1
ATOM 1689 C CA . GLY A 1 202 ? 7.328 -4.354 -3.474 1.00 97.31 202 GLY A CA 1
ATOM 1690 C C . GLY A 1 202 ? 6.209 -4.874 -4.388 1.00 97.31 202 GLY A C 1
ATOM 1691 O O . GLY A 1 202 ? 5.078 -4.397 -4.297 1.00 97.31 202 GLY A O 1
ATOM 1692 N N . ILE A 1 203 ? 6.497 -5.880 -5.224 1.00 97.69 203 ILE A N 1
ATOM 1693 C CA . ILE A 1 203 ? 5.505 -6.556 -6.078 1.00 97.69 203 ILE A CA 1
ATOM 1694 C C . ILE A 1 203 ? 4.527 -7.341 -5.199 1.00 97.69 203 ILE A C 1
ATOM 1696 O O . ILE A 1 203 ? 3.318 -7.177 -5.346 1.00 97.69 203 ILE A O 1
ATOM 1700 N N . PHE A 1 204 ? 5.033 -8.111 -4.228 1.00 98.19 204 PHE A N 1
ATOM 1701 C CA . PHE A 1 204 ? 4.200 -8.830 -3.259 1.00 98.19 204 PHE A CA 1
ATOM 1702 C C . PHE A 1 204 ? 3.270 -7.883 -2.495 1.00 98.19 204 PHE A C 1
ATOM 1704 O O . PHE A 1 204 ? 2.078 -8.154 -2.426 1.00 98.19 204 PHE A O 1
ATOM 1711 N N . VAL A 1 205 ? 3.757 -6.741 -1.992 1.00 98.44 205 VAL A N 1
ATOM 1712 C CA . VAL A 1 205 ? 2.900 -5.735 -1.333 1.00 98.44 205 VAL A CA 1
ATOM 1713 C C . VAL A 1 205 ? 1.786 -5.239 -2.254 1.00 98.44 205 VAL A C 1
ATOM 1715 O O . VAL A 1 205 ? 0.632 -5.166 -1.828 1.00 98.44 205 VAL A O 1
ATOM 1718 N N . CYS A 1 206 ? 2.104 -4.935 -3.513 1.00 98.50 206 CYS A N 1
ATOM 1719 C CA . CYS A 1 206 ? 1.112 -4.478 -4.482 1.00 98.50 206 CYS A CA 1
ATOM 1720 C C . CYS A 1 206 ? 0.068 -5.558 -4.798 1.00 98.50 206 CYS A C 1
ATOM 1722 O O . CYS A 1 206 ? -1.126 -5.259 -4.826 1.00 98.50 206 CYS A O 1
ATOM 1724 N N . LYS A 1 207 ? 0.484 -6.819 -4.974 1.00 97.88 207 LYS A N 1
ATOM 1725 C CA . LYS A 1 207 ? -0.444 -7.926 -5.244 1.00 97.88 207 LYS A CA 1
ATOM 1726 C C . LYS A 1 207 ? -1.249 -8.328 -4.009 1.00 97.88 207 LYS A C 1
ATOM 1728 O O . LYS A 1 207 ? -2.452 -8.517 -4.132 1.00 97.88 207 LYS A O 1
ATOM 1733 N N . TYR A 1 208 ? -0.669 -8.345 -2.807 1.00 98.44 208 TYR A N 1
ATOM 1734 C CA . TYR A 1 208 ? -1.449 -8.534 -1.578 1.00 98.44 208 TYR A CA 1
ATOM 1735 C C . TYR A 1 208 ? -2.542 -7.473 -1.444 1.00 98.44 208 TYR A C 1
ATOM 1737 O O . TYR A 1 208 ? -3.691 -7.804 -1.160 1.00 98.44 208 TYR A O 1
ATOM 1745 N N . ALA A 1 209 ? -2.202 -6.204 -1.683 1.00 98.50 209 ALA A N 1
ATOM 1746 C CA . ALA A 1 209 ? -3.163 -5.111 -1.660 1.00 98.50 209 ALA A CA 1
ATOM 1747 C C . ALA A 1 209 ? -4.273 -5.298 -2.705 1.00 98.50 209 ALA A C 1
ATOM 1749 O O . ALA A 1 209 ? -5.447 -5.104 -2.390 1.00 98.50 209 ALA A O 1
ATOM 1750 N N . GLU A 1 210 ? -3.923 -5.695 -3.928 1.00 97.31 210 GLU A N 1
ATOM 1751 C CA . GLU A 1 210 ? -4.878 -5.914 -5.017 1.00 97.31 210 GLU A CA 1
ATOM 1752 C C . GLU A 1 210 ? -5.875 -7.036 -4.686 1.00 97.31 210 GLU A C 1
ATOM 1754 O O . GLU A 1 210 ? -7.083 -6.819 -4.787 1.00 97.31 210 GLU A O 1
ATOM 1759 N N . TYR A 1 211 ? -5.408 -8.159 -4.148 1.00 96.31 211 TYR A N 1
ATOM 1760 C CA . TYR A 1 211 ? -6.254 -9.279 -3.727 1.00 96.31 211 TYR A CA 1
ATOM 1761 C C . TYR A 1 211 ? -7.129 -8.937 -2.516 1.00 96.31 211 TYR A C 1
ATOM 1763 O O . TYR A 1 211 ? -8.352 -9.114 -2.546 1.00 96.31 211 TYR A O 1
ATOM 1771 N N . VAL A 1 212 ? -6.536 -8.362 -1.462 1.00 97.38 212 VAL A N 1
ATOM 1772 C CA . VAL A 1 212 ? -7.280 -7.952 -0.258 1.00 97.38 212 VAL A CA 1
ATOM 1773 C C . VAL A 1 212 ? -8.346 -6.921 -0.614 1.00 97.38 212 VAL A C 1
ATOM 1775 O O . VAL A 1 212 ? -9.475 -7.003 -0.135 1.00 97.38 212 VAL A O 1
ATOM 1778 N N . SER A 1 213 ? -8.041 -5.995 -1.525 1.00 96.81 213 SER A N 1
ATOM 1779 C CA . SER A 1 213 ? -8.993 -4.977 -1.975 1.00 96.81 213 SER A CA 1
ATOM 1780 C C . SER A 1 213 ? -10.208 -5.525 -2.730 1.00 96.81 213 SER A C 1
ATOM 1782 O O . SER A 1 213 ? -11.133 -4.769 -3.021 1.00 96.81 213 SER A O 1
ATOM 1784 N N . ARG A 1 214 ? -10.218 -6.822 -3.052 1.00 94.62 214 ARG A N 1
ATOM 1785 C CA . ARG A 1 214 ? -11.349 -7.545 -3.642 1.00 94.62 214 ARG A CA 1
ATOM 1786 C C . ARG A 1 214 ? -11.910 -8.627 -2.712 1.00 94.62 214 ARG A C 1
ATOM 1788 O O . ARG A 1 214 ? -12.840 -9.322 -3.104 1.00 94.62 214 ARG A O 1
ATOM 1795 N N . ARG A 1 215 ? -11.374 -8.754 -1.489 1.00 94.38 215 ARG A N 1
ATOM 1796 C CA . ARG A 1 215 ? -11.602 -9.886 -0.569 1.00 94.38 215 ARG A CA 1
ATOM 1797 C C . ARG A 1 215 ? -11.349 -11.249 -1.230 1.00 94.38 215 ARG A C 1
ATOM 1799 O O . ARG A 1 215 ? -12.095 -12.196 -0.998 1.00 94.38 215 ARG A O 1
ATOM 1806 N N . ALA A 1 216 ? -10.319 -11.324 -2.067 1.00 92.75 216 ALA A N 1
ATOM 1807 C CA . ALA A 1 216 ? -9.890 -12.558 -2.706 1.00 92.75 216 ALA A CA 1
ATOM 1808 C C . ALA A 1 216 ? -8.816 -13.272 -1.871 1.00 92.75 216 ALA A C 1
ATOM 1810 O O . ALA A 1 216 ? -8.000 -12.626 -1.210 1.00 92.75 216 ALA A O 1
ATOM 1811 N N . GLU A 1 217 ? -8.808 -14.603 -1.934 1.00 92.50 217 GLU A N 1
ATOM 1812 C CA . GLU A 1 217 ? -7.718 -15.427 -1.408 1.00 92.50 217 GLU A CA 1
ATOM 1813 C C . GLU A 1 217 ? -6.500 -15.329 -2.323 1.00 92.50 217 GLU A C 1
ATOM 1815 O O . GLU A 1 217 ? -6.645 -15.260 -3.541 1.00 92.50 217 GLU A O 1
ATOM 1820 N N . PHE A 1 218 ? -5.301 -15.343 -1.745 1.00 94.50 218 PHE A N 1
ATOM 1821 C CA . PHE A 1 218 ? -4.075 -15.326 -2.535 1.00 94.50 218 PHE A CA 1
ATOM 1822 C C . PHE A 1 218 ? -3.860 -16.684 -3.211 1.00 94.50 218 PHE A C 1
ATOM 1824 O O . PHE A 1 218 ? -3.619 -17.679 -2.528 1.00 94.50 218 PHE A O 1
ATOM 1831 N N . ASP A 1 219 ? -3.901 -16.717 -4.540 1.00 92.88 219 ASP A N 1
ATOM 1832 C CA . ASP A 1 219 ? -3.714 -17.924 -5.354 1.00 92.88 219 ASP A CA 1
ATOM 1833 C C . ASP A 1 219 ? -2.535 -17.815 -6.340 1.00 92.88 219 ASP A C 1
ATOM 1835 O O . ASP A 1 219 ? -2.447 -18.583 -7.293 1.00 92.88 219 ASP A O 1
ATOM 1839 N N . PHE A 1 220 ? -1.593 -16.906 -6.068 1.00 94.75 220 PHE A N 1
ATOM 1840 C CA . PHE A 1 220 ? -0.351 -16.731 -6.826 1.00 94.75 220 PHE A CA 1
ATOM 1841 C C . PHE A 1 220 ? 0.880 -17.230 -6.058 1.00 94.75 220 PHE A C 1
ATOM 1843 O O . PHE A 1 220 ? 0.841 -17.410 -4.840 1.00 94.75 220 PHE A O 1
ATOM 1850 N N . ASP A 1 221 ? 2.012 -17.387 -6.741 1.00 95.81 221 ASP A N 1
ATOM 1851 C CA . ASP A 1 221 ? 3.301 -17.688 -6.122 1.00 95.81 221 ASP A CA 1
ATOM 1852 C C . ASP A 1 221 ? 4.471 -16.880 -6.729 1.00 95.81 221 ASP A C 1
ATOM 1854 O O . ASP A 1 221 ? 4.305 -15.930 -7.496 1.00 95.81 221 ASP A O 1
ATOM 1858 N N . GLN A 1 222 ? 5.701 -17.198 -6.318 1.00 95.69 222 GLN A N 1
ATOM 1859 C CA . GLN A 1 222 ? 6.909 -16.515 -6.787 1.00 95.69 222 GLN A CA 1
ATOM 1860 C C . GLN A 1 222 ? 7.138 -16.637 -8.311 1.00 95.69 222 GLN A C 1
ATOM 1862 O O . GLN A 1 222 ? 7.783 -15.765 -8.902 1.00 95.69 222 GLN A O 1
ATOM 1867 N N . GLN A 1 223 ? 6.653 -17.698 -8.954 1.00 95.25 223 GLN A N 1
ATOM 1868 C CA . GLN A 1 223 ? 6.792 -17.937 -10.394 1.00 95.25 223 GLN A CA 1
ATOM 1869 C C . GLN A 1 223 ? 5.988 -16.926 -11.219 1.00 95.25 223 GLN A C 1
ATOM 1871 O O . GLN A 1 223 ? 6.334 -16.680 -12.375 1.00 95.25 223 GLN A O 1
ATOM 1876 N N . ASP A 1 224 ? 4.993 -16.279 -10.610 1.00 94.88 224 ASP A N 1
ATOM 1877 C CA . ASP A 1 224 ? 4.155 -15.266 -11.250 1.00 94.88 224 ASP A CA 1
ATOM 1878 C C . ASP A 1 224 ? 4.793 -13.870 -11.248 1.00 94.88 224 ASP A C 1
ATOM 1880 O O . ASP A 1 224 ? 4.391 -12.998 -12.018 1.00 94.88 224 ASP A O 1
ATOM 1884 N N . MET A 1 225 ? 5.830 -13.623 -10.436 1.00 95.12 225 MET A N 1
ATOM 1885 C CA . MET A 1 225 ? 6.449 -12.292 -10.319 1.00 95.12 225 MET A CA 1
ATOM 1886 C C . MET A 1 225 ? 6.957 -11.710 -11.653 1.00 95.12 225 MET A C 1
ATOM 1888 O O . MET A 1 225 ? 6.745 -10.517 -11.889 1.00 95.12 225 MET A O 1
ATOM 1892 N N . PRO A 1 226 ? 7.568 -12.485 -12.578 1.00 94.56 226 PRO A N 1
ATOM 1893 C CA . PRO A 1 226 ? 7.914 -11.981 -13.908 1.00 94.56 226 PRO A CA 1
ATOM 1894 C C . PRO A 1 226 ? 6.696 -11.529 -14.723 1.00 94.56 226 PRO A C 1
ATOM 1896 O O . PRO A 1 226 ? 6.805 -10.592 -15.519 1.00 94.56 226 PRO A O 1
ATOM 1899 N N . HIS A 1 227 ? 5.547 -12.185 -14.539 1.00 94.31 227 HIS A N 1
ATOM 1900 C CA . HIS A 1 227 ? 4.291 -11.784 -15.159 1.00 94.31 227 HIS A CA 1
ATOM 1901 C C . HIS A 1 227 ? 3.746 -10.512 -14.503 1.00 94.31 227 HIS A C 1
ATOM 1903 O O . HIS A 1 227 ? 3.531 -9.525 -15.203 1.00 94.31 227 HIS A O 1
ATOM 1909 N N . PHE A 1 228 ? 3.622 -10.482 -13.172 1.00 95.50 228 PHE A N 1
ATOM 1910 C CA . PHE A 1 228 ? 3.117 -9.309 -12.453 1.00 95.50 228 PHE A CA 1
ATOM 1911 C C . PHE A 1 228 ? 3.957 -8.058 -12.689 1.00 95.50 228 PHE A C 1
ATOM 1913 O O . PHE A 1 228 ? 3.408 -6.975 -12.837 1.00 95.50 228 PHE A O 1
ATOM 1920 N N . ARG A 1 229 ? 5.281 -8.182 -12.827 1.00 96.00 229 ARG A N 1
ATOM 1921 C CA . ARG A 1 229 ? 6.139 -7.049 -13.205 1.00 96.00 229 ARG A CA 1
ATOM 1922 C C . ARG A 1 229 ? 5.735 -6.428 -14.546 1.00 96.00 229 ARG A C 1
ATOM 1924 O O . ARG A 1 229 ? 5.745 -5.209 -14.675 1.00 96.00 229 ARG A O 1
ATOM 1931 N N . LYS A 1 230 ? 5.367 -7.247 -15.535 1.00 95.56 230 LYS A N 1
ATOM 1932 C CA . LYS A 1 230 ? 4.891 -6.787 -16.851 1.00 95.56 230 LYS A CA 1
ATOM 1933 C C . LYS A 1 230 ? 3.469 -6.234 -16.776 1.00 95.56 230 LYS A C 1
ATOM 1935 O O . LYS A 1 230 ? 3.218 -5.161 -17.318 1.00 95.56 230 LYS A O 1
ATOM 1940 N N . GLU A 1 231 ? 2.577 -6.945 -16.087 1.00 95.38 231 GLU A N 1
ATOM 1941 C CA . GLU A 1 231 ? 1.195 -6.520 -15.826 1.00 95.38 231 GLU A CA 1
ATOM 1942 C C . GLU A 1 231 ? 1.169 -5.134 -15.186 1.00 95.38 231 GLU A C 1
ATOM 1944 O O . GLU A 1 231 ? 0.593 -4.211 -15.752 1.00 95.38 231 GLU A O 1
ATOM 1949 N N . MET A 1 232 ? 1.892 -4.946 -14.084 1.00 96.75 232 MET A N 1
ATOM 1950 C CA . MET A 1 232 ? 1.916 -3.681 -13.357 1.00 96.75 232 MET A CA 1
ATOM 1951 C C . MET A 1 232 ? 2.456 -2.527 -14.205 1.00 96.75 232 MET A C 1
ATOM 1953 O O . MET A 1 232 ? 1.912 -1.430 -14.138 1.00 96.75 232 MET A O 1
ATOM 1957 N N . VAL A 1 233 ? 3.484 -2.738 -15.039 1.00 97.25 233 VAL A N 1
ATOM 1958 C CA . VAL A 1 233 ? 3.962 -1.687 -15.963 1.00 97.25 233 VAL A CA 1
ATOM 1959 C C . VAL A 1 233 ? 2.863 -1.287 -16.937 1.00 97.25 233 VAL A C 1
ATOM 1961 O O . VAL A 1 233 ? 2.651 -0.096 -17.166 1.00 97.25 233 VAL A O 1
ATOM 1964 N N . TRP A 1 234 ? 2.150 -2.263 -17.498 1.00 96.69 234 TRP A N 1
ATOM 1965 C CA . TRP A 1 234 ? 1.028 -1.980 -18.382 1.00 96.69 234 TRP A CA 1
ATOM 1966 C C . TRP A 1 234 ? -0.091 -1.231 -17.645 1.00 96.69 234 TRP A C 1
ATOM 1968 O O . TRP A 1 234 ? -0.523 -0.185 -18.121 1.00 96.69 234 TRP A O 1
ATOM 1978 N N . GLU A 1 235 ? -0.498 -1.688 -16.460 1.00 96.75 235 GLU A N 1
ATOM 1979 C CA . GLU A 1 235 ? -1.532 -1.041 -15.637 1.00 96.75 235 GLU A CA 1
ATOM 1980 C C . GLU A 1 235 ? -1.159 0.404 -15.276 1.00 96.75 235 GLU A C 1
ATOM 1982 O O . GLU A 1 235 ? -1.993 1.312 -15.349 1.00 96.75 235 GLU A O 1
ATOM 1987 N N . ILE A 1 236 ? 0.116 0.644 -14.951 1.00 97.12 236 ILE A N 1
ATOM 1988 C CA . ILE A 1 236 ? 0.651 1.973 -14.646 1.00 97.12 236 ILE A CA 1
ATOM 1989 C C . ILE A 1 236 ? 0.577 2.882 -15.874 1.00 97.12 236 ILE A C 1
ATOM 1991 O O . ILE A 1 236 ? 0.031 3.982 -15.782 1.00 97.12 236 ILE A O 1
ATOM 1995 N N . LEU A 1 237 ? 1.068 2.419 -17.028 1.00 96.50 237 LEU A N 1
ATOM 1996 C CA . LEU A 1 237 ? 1.025 3.171 -18.287 1.00 96.50 237 LEU A CA 1
ATOM 1997 C C . LEU A 1 237 ? -0.413 3.483 -18.726 1.00 96.50 237 LEU A C 1
ATOM 1999 O O . LEU A 1 237 ? -0.680 4.561 -19.252 1.00 96.50 237 LEU A O 1
ATOM 2003 N N . GLN A 1 238 ? -1.345 2.558 -18.488 1.00 95.56 238 GLN A N 1
ATOM 2004 C CA . GLN A 1 238 ? -2.765 2.733 -18.801 1.00 95.56 238 GLN A CA 1
ATOM 2005 C C . GLN A 1 238 ? -3.544 3.493 -17.717 1.00 95.56 238 GLN A C 1
ATOM 2007 O O . GLN A 1 238 ? -4.700 3.861 -17.935 1.00 95.56 238 GLN A O 1
ATOM 2012 N N . GLN A 1 239 ? -2.935 3.740 -16.554 1.00 95.69 239 GLN A N 1
ATOM 2013 C CA . GLN A 1 239 ? -3.559 4.358 -15.381 1.00 95.69 239 GLN A CA 1
ATOM 2014 C C . GLN A 1 239 ? -4.869 3.666 -14.948 1.00 95.69 239 GLN A C 1
ATOM 2016 O O . GLN A 1 239 ? -5.826 4.333 -14.518 1.00 95.69 239 GLN A O 1
ATOM 2021 N N . ARG A 1 240 ? -4.919 2.336 -15.083 1.00 93.81 240 ARG A N 1
ATOM 2022 C CA . ARG A 1 240 ? -6.056 1.475 -14.718 1.00 93.81 240 ARG A CA 1
ATOM 2023 C C . ARG A 1 240 ? -5.584 0.050 -14.446 1.00 93.81 240 ARG A C 1
ATOM 2025 O O . ARG A 1 240 ? -4.624 -0.398 -15.065 1.00 93.81 240 ARG A O 1
ATOM 2032 N N . LEU A 1 241 ? -6.273 -0.646 -13.548 1.00 93.81 241 LEU A N 1
ATOM 2033 C CA . LEU A 1 241 ? -5.993 -2.059 -13.287 1.00 93.81 241 LEU A CA 1
ATOM 2034 C C . LEU A 1 241 ? -6.577 -2.934 -14.400 1.00 93.81 241 LEU A C 1
ATOM 2036 O O . LEU A 1 241 ? -7.509 -2.539 -15.106 1.00 93.81 241 LEU A O 1
ATOM 2040 N N . MET A 1 242 ? -6.039 -4.136 -14.556 1.00 86.25 242 MET A N 1
ATOM 2041 C CA . MET A 1 242 ? -6.672 -5.168 -15.361 1.00 86.25 242 MET A CA 1
ATOM 2042 C C . MET A 1 242 ? -7.951 -5.675 -14.673 1.00 86.25 242 MET A C 1
ATOM 2044 O O . MET A 1 242 ? -8.049 -5.720 -13.442 1.00 86.25 242 MET A O 1
ATOM 2048 N N . ASN A 1 243 ? -8.945 -6.054 -15.482 1.00 73.06 243 ASN A N 1
ATOM 2049 C CA . ASN A 1 243 ? -10.253 -6.560 -15.036 1.00 73.06 243 ASN A CA 1
ATOM 2050 C C . ASN A 1 243 ? -11.006 -5.597 -14.094 1.00 73.06 243 ASN A C 1
ATOM 2052 O O . ASN A 1 243 ? -11.338 -5.945 -12.950 1.00 73.06 243 ASN A O 1
ATOM 2056 N N . GLU A 1 244 ? -11.222 -4.367 -14.573 1.00 59.28 244 GLU A N 1
ATOM 2057 C CA . GLU A 1 244 ? -12.210 -3.429 -14.012 1.00 59.28 244 GLU A CA 1
ATOM 2058 C C . GLU A 1 244 ? -13.647 -3.886 -14.279 1.00 59.28 244 GLU A C 1
ATOM 2060 O O . GLU A 1 244 ? -13.921 -4.356 -15.408 1.00 59.28 244 GLU A O 1
#

Solvent-accessible surface area (backbone atoms only — not comparable to full-atom values): 14462 Å² total; per-residue (Å²): 137,84,82,82,76,79,78,74,76,77,80,74,80,81,66,76,81,78,79,74,56,86,66,41,60,60,53,46,51,60,46,55,45,83,88,53,68,50,80,42,73,68,33,86,52,102,87,48,72,45,25,26,54,62,51,40,26,48,42,87,82,35,59,61,56,66,70,62,52,45,50,53,47,47,39,54,29,57,60,30,66,45,80,91,48,98,50,49,37,50,43,63,52,55,51,66,49,55,62,37,33,75,74,51,37,59,83,66,44,69,66,79,53,72,89,52,72,69,85,80,32,39,32,40,39,39,41,40,76,52,98,91,41,42,28,29,37,37,39,32,63,84,76,33,35,38,39,37,46,34,41,79,67,61,84,66,86,60,55,60,63,56,50,49,54,42,49,36,50,50,35,30,74,78,67,75,43,83,59,84,64,82,88,53,45,78,44,69,53,74,92,63,61,47,59,90,67,95,25,52,38,46,56,52,38,52,50,52,50,56,33,54,53,61,75,46,74,87,83,68,51,59,85,45,49,73,54,50,34,52,51,49,50,44,24,55,67,67,70,40,65,82,91,121

Secondary structure (DSSP, 8-state):
-PPP-----------S-----TTHHHHHHHHT-TTS-TT-EEEE-SS-EEEHHHHHTTSTTPPPPHHHHHHHHHHHHHHHT-TTS-SPPEEE--THHHHHHHHHHHHHHTTTTTTS-GGGSSEEEEEEEETTEEEEEEEETTTTEEEEE-TT----TTHHHHHHHHHHHHHHHHHSS----TT-EEEE--SS---SSSSTHHHHHHHHHHHHTTT------GGGHHHHHHHHHHHHHHTS-S--

Foldseek 3Di:
DDDDDPPPPPQPPVDPQDDDPPCLVVLLCVLQPPVDDQQQFLDDDPVATDGSVQLNCLPPQHAHDQRLLQLLLVQLQVVLPPPVDPWWREDEQRACQLVQCVVPNLVSRLCSCVPHDRVVTQKYWHWYADPNAIWIWMQGPVQLEIETEHLALDDDPCSVVSVQSNVQVNCCVPPVDGDDSPPHYYDHDDPAAHEPGDHCRSVSSSVVSNQVRRVHDHPDYNVCSNVSSSQSSSCSSVVHHPPD

Nearest PDB structures (foldseek):
  2iy1-assembly2_C  TM=9.707E-01  e=1.062E-25  Homo sapiens
  2io1-assembly3_E  TM=9.636E-01  e=1.062E-25  Homo sapiens
  2xph-assembly1_A  TM=9.659E-01  e=2.268E-25  Homo sapiens
  2ckg-assembly2_B  TM=9.749E-01  e=4.311E-25  Homo sapiens
  1tgz-assembly1_A  TM=9.574E-01  e=1.385E-24  Homo sapiens

Radius of gyration: 18.96 Å; Cα contacts (8 Å, |Δi|>4): 344; chains: 1; bounding box: 52×50×49 Å

pLDDT: mean 91.28, std 14.85, range [31.98, 98.88]

Mean predicted aligned error: 5.71 Å